Protein AF-A0A367EUU0-F1 (afdb_monomer_lite)

Structure (mmCIF, N/CA/C/O backbone):
data_AF-A0A367EUU0-F1
#
_entry.id   AF-A0A367EUU0-F1
#
loop_
_atom_site.group_PDB
_atom_site.id
_atom_site.type_symbol
_atom_site.label_atom_id
_atom_site.label_alt_id
_atom_site.label_comp_id
_atom_site.label_asym_id
_atom_site.label_entity_id
_atom_site.label_seq_id
_atom_site.pdbx_PDB_ins_code
_atom_site.Cartn_x
_atom_site.Cartn_y
_atom_site.Cartn_z
_atom_site.occupancy
_atom_site.B_iso_or_equiv
_atom_site.auth_seq_id
_atom_site.auth_comp_id
_atom_site.auth_asym_id
_atom_site.auth_atom_id
_atom_site.pdbx_PDB_model_num
ATOM 1 N N . MET A 1 1 ? 1.387 22.431 42.163 1.00 45.84 1 MET A N 1
ATOM 2 C CA . MET A 1 1 ? 2.270 21.375 41.613 1.00 45.84 1 MET A CA 1
ATOM 3 C C . MET A 1 1 ? 2.956 21.985 40.394 1.00 45.84 1 MET A C 1
ATOM 5 O O . MET A 1 1 ? 2.270 22.716 39.694 1.00 45.84 1 MET A O 1
ATOM 9 N N . LYS A 1 2 ? 4.272 21.821 40.184 1.00 36.78 2 LYS A N 1
ATOM 10 C CA . LYS A 1 2 ? 4.920 22.344 38.960 1.00 36.78 2 LYS A CA 1
ATOM 11 C C . LYS A 1 2 ? 4.372 21.587 37.745 1.00 36.78 2 LYS A C 1
ATOM 13 O O . LYS A 1 2 ? 4.166 20.381 37.861 1.00 36.78 2 LYS A O 1
ATOM 18 N N . ALA A 1 3 ? 4.139 22.294 36.639 1.00 45.06 3 ALA A N 1
ATOM 19 C CA . ALA A 1 3 ? 3.760 21.680 35.371 1.00 45.06 3 ALA A CA 1
ATOM 20 C C . ALA A 1 3 ? 4.789 20.601 34.998 1.00 45.06 3 ALA A C 1
ATOM 22 O O . ALA A 1 3 ? 5.998 20.818 35.130 1.00 45.06 3 ALA A O 1
ATOM 23 N N . LEU A 1 4 ? 4.300 19.425 34.613 1.00 43.62 4 LEU A N 1
ATOM 24 C CA . LEU A 1 4 ? 5.129 18.331 34.126 1.00 43.62 4 LEU A CA 1
ATOM 25 C C . LEU A 1 4 ? 5.130 18.412 32.605 1.00 43.62 4 LEU A C 1
ATOM 27 O O . LEU A 1 4 ? 4.084 18.300 31.974 1.00 43.62 4 LEU A O 1
ATOM 31 N N . GLU A 1 5 ? 6.311 18.567 32.033 1.00 49.53 5 GLU A N 1
ATOM 32 C CA . GLU A 1 5 ? 6.536 18.493 30.598 1.00 49.53 5 GLU A CA 1
ATOM 33 C C . GLU A 1 5 ? 7.550 17.383 30.360 1.00 49.53 5 GLU A C 1
ATOM 35 O O . GLU A 1 5 ? 8.664 17.416 30.890 1.00 49.53 5 GLU A O 1
ATOM 40 N N . ALA A 1 6 ? 7.136 16.353 29.630 1.00 43.94 6 ALA A N 1
ATOM 41 C CA . ALA A 1 6 ? 7.990 15.216 29.357 1.00 43.94 6 ALA A CA 1
ATOM 42 C C . ALA A 1 6 ? 7.790 14.723 27.927 1.00 43.94 6 ALA A C 1
ATOM 44 O O . ALA A 1 6 ? 6.677 14.550 27.431 1.00 43.94 6 ALA A O 1
ATOM 45 N N . THR A 1 7 ? 8.906 14.451 27.268 1.00 46.38 7 THR A N 1
ATOM 46 C CA . THR A 1 7 ? 8.928 13.827 25.950 1.00 46.38 7 THR A CA 1
ATOM 47 C C . THR A 1 7 ? 9.570 12.464 26.111 1.00 46.38 7 THR A C 1
ATOM 49 O O . THR A 1 7 ? 10.625 12.337 26.737 1.00 46.38 7 THR A O 1
ATOM 52 N N . GLY A 1 8 ? 8.925 11.423 25.602 1.00 44.88 8 GLY A N 1
ATOM 53 C CA . GLY A 1 8 ? 9.361 10.068 25.898 1.00 44.88 8 GLY A CA 1
ATOM 54 C C . GLY A 1 8 ? 8.544 9.013 25.189 1.00 44.88 8 GLY A C 1
ATOM 55 O O . GLY A 1 8 ? 7.658 9.318 24.396 1.00 44.88 8 GLY A O 1
ATOM 56 N N . LYS A 1 9 ? 8.879 7.754 25.463 1.00 45.44 9 LYS A N 1
ATOM 57 C CA . LYS A 1 9 ? 8.104 6.620 24.978 1.00 45.44 9 LYS A CA 1
ATOM 58 C C . LYS A 1 9 ? 7.028 6.260 26.004 1.00 45.44 9 LYS A C 1
ATOM 60 O O . LYS A 1 9 ? 7.323 6.206 27.193 1.00 45.44 9 LYS A O 1
ATOM 65 N N . PHE A 1 10 ? 5.814 5.998 25.544 1.00 51.97 10 PHE A N 1
ATOM 66 C CA . PHE A 1 10 ? 4.637 5.677 26.344 1.00 51.97 10 PHE A CA 1
ATOM 67 C C . PHE A 1 10 ? 4.113 4.307 25.930 1.00 51.97 10 PHE A C 1
ATOM 69 O O . PHE A 1 10 ? 4.000 4.020 24.743 1.00 51.97 10 PHE A O 1
ATOM 76 N N . TRP A 1 11 ? 3.799 3.451 26.893 1.00 45.31 11 TRP A N 1
ATOM 77 C CA . TRP A 1 11 ? 3.306 2.097 26.650 1.00 45.31 11 TRP A CA 1
ATOM 78 C C . TRP A 1 11 ? 2.143 1.780 27.581 1.00 45.31 11 TRP A C 1
ATOM 80 O O . TRP A 1 11 ? 1.960 2.413 28.623 1.00 45.31 11 TRP A O 1
ATOM 90 N N . VAL A 1 12 ? 1.364 0.773 27.203 1.00 43.47 12 VAL A N 1
ATOM 91 C CA . VAL A 1 12 ? 0.364 0.170 28.084 1.00 43.47 12 VAL A CA 1
ATOM 92 C C . VAL A 1 12 ? 1.075 -0.835 29.002 1.00 43.47 12 VAL A C 1
ATOM 94 O O . VAL A 1 12 ? 1.953 -1.555 28.516 1.00 43.47 12 VAL A O 1
ATOM 97 N N . PRO A 1 13 ? 0.737 -0.913 30.304 1.00 38.88 13 PRO A N 1
ATOM 98 C CA . PRO A 1 13 ? 1.284 -1.939 31.193 1.00 38.88 13 PRO A CA 1
ATOM 99 C C . PRO A 1 13 ? 1.093 -3.354 30.624 1.00 38.88 13 PRO A C 1
ATOM 101 O O . PRO A 1 13 ? -0.009 -3.703 30.204 1.00 38.88 13 PRO A O 1
ATOM 104 N N . GLY A 1 14 ? 2.163 -4.154 30.595 1.00 38.06 14 GLY A N 1
ATOM 105 C CA . GLY A 1 14 ? 2.194 -5.476 29.952 1.00 38.06 14 GLY A CA 1
ATOM 106 C C . GLY A 1 14 ? 2.542 -5.454 28.457 1.00 38.06 14 GLY A C 1
ATOM 107 O O . GLY A 1 14 ? 2.490 -6.484 27.789 1.00 38.06 14 GLY A O 1
ATOM 108 N N . SER A 1 15 ? 2.868 -4.287 27.898 1.00 39.09 15 SER A N 1
ATOM 109 C CA . SER A 1 15 ? 3.346 -4.104 26.521 1.00 39.09 15 SER A CA 1
ATOM 110 C C . SER A 1 15 ? 4.512 -3.113 26.469 1.00 39.09 15 SER A C 1
ATOM 112 O O . SER A 1 15 ? 4.610 -2.286 25.566 1.00 39.09 15 SER A O 1
ATOM 114 N N . GLU A 1 16 ? 5.420 -3.203 27.441 1.00 55.00 16 GLU A N 1
ATOM 115 C CA . GLU A 1 16 ? 6.586 -2.326 27.631 1.00 55.00 16 GLU A CA 1
ATOM 116 C C . GLU A 1 16 ? 7.474 -2.237 26.377 1.00 55.00 16 GLU A C 1
ATOM 118 O O . GLU A 1 16 ? 8.063 -1.198 26.085 1.00 55.00 16 GLU A O 1
ATOM 123 N N . ASN A 1 17 ? 7.521 -3.314 25.591 1.00 43.12 17 ASN A N 1
ATOM 124 C CA . ASN A 1 17 ? 8.288 -3.387 24.347 1.00 43.12 17 ASN A CA 1
ATOM 125 C C . ASN A 1 17 ? 7.638 -2.626 23.174 1.00 43.12 17 ASN A C 1
ATOM 127 O O . ASN A 1 17 ? 8.273 -2.455 22.137 1.00 43.12 17 ASN A O 1
ATOM 131 N N . ALA A 1 18 ? 6.395 -2.160 23.327 1.00 40.84 18 ALA A N 1
ATOM 132 C CA . ALA A 1 18 ? 5.614 -1.451 22.313 1.00 40.84 18 ALA A CA 1
ATOM 133 C C . ALA A 1 18 ? 5.481 0.054 22.624 1.00 40.84 18 ALA A C 1
ATOM 135 O O . ALA A 1 18 ? 4.459 0.681 22.363 1.00 40.84 18 ALA A O 1
ATOM 136 N N . ALA A 1 19 ? 6.509 0.641 23.234 1.00 41.91 19 ALA A N 1
ATOM 137 C CA . ALA A 1 19 ? 6.478 2.022 23.686 1.00 41.91 19 ALA A CA 1
ATOM 138 C C . ALA A 1 19 ? 6.531 3.038 22.524 1.00 41.91 19 ALA A C 1
ATOM 140 O O . ALA A 1 19 ? 7.482 3.047 21.741 1.00 41.91 19 ALA A O 1
ATOM 141 N N . GLN A 1 20 ? 5.546 3.938 22.461 1.00 46.41 20 GLN A N 1
ATOM 142 C CA . GLN A 1 20 ? 5.380 4.957 21.422 1.00 46.41 20 GLN A CA 1
ATOM 143 C C . GLN A 1 20 ? 5.892 6.320 21.842 1.00 46.41 20 GLN A C 1
ATOM 145 O O . GLN A 1 20 ? 5.598 6.791 22.937 1.00 46.41 20 GLN A O 1
ATOM 150 N N . TYR A 1 21 ? 6.642 6.976 20.961 1.00 45.66 21 TYR A N 1
ATOM 151 C CA . TYR A 1 21 ? 7.151 8.307 21.253 1.00 45.66 21 TYR A CA 1
ATOM 152 C C . TYR A 1 21 ? 6.019 9.333 21.210 1.00 45.66 21 TYR A C 1
ATOM 154 O O . TYR A 1 21 ? 5.241 9.384 20.260 1.00 45.66 21 TYR A O 1
ATOM 162 N N . GLY A 1 22 ? 5.939 10.160 22.239 1.00 53.31 22 GLY A N 1
ATOM 163 C CA . GLY A 1 22 ? 4.943 11.209 22.342 1.00 53.31 22 GLY A CA 1
ATOM 164 C C . GLY A 1 22 ? 5.449 12.362 23.185 1.00 53.31 22 GLY A C 1
ATOM 165 O O . GLY A 1 22 ? 6.575 12.362 23.696 1.00 53.31 22 GLY A O 1
ATOM 166 N N . HIS A 1 23 ? 4.581 13.342 23.355 1.00 48.88 23 HIS A N 1
ATOM 167 C CA . HIS A 1 23 ? 4.812 14.459 24.251 1.00 48.88 23 HIS A CA 1
ATOM 168 C C . HIS A 1 23 ? 3.646 14.532 25.230 1.00 48.88 23 HIS A C 1
ATOM 170 O O . HIS A 1 23 ? 2.488 14.590 24.804 1.00 48.88 23 HIS A O 1
ATOM 176 N N . ILE A 1 24 ? 3.960 14.471 26.526 1.00 51.53 24 ILE A N 1
ATOM 177 C CA . ILE A 1 24 ? 2.991 14.618 27.605 1.00 51.53 24 ILE A CA 1
ATOM 178 C C . ILE A 1 24 ? 3.219 15.953 28.299 1.00 51.53 24 ILE A C 1
ATOM 180 O O . ILE A 1 24 ? 4.320 16.262 28.762 1.00 51.53 24 ILE A O 1
ATOM 184 N N . THR A 1 25 ? 2.149 16.727 28.397 1.00 43.88 25 THR A N 1
ATOM 185 C CA . THR A 1 25 ? 2.092 17.894 29.264 1.00 43.88 25 THR A CA 1
ATOM 186 C C . THR A 1 25 ? 1.018 17.661 30.309 1.00 43.88 25 THR A C 1
ATOM 188 O O . THR A 1 25 ? -0.068 17.160 30.019 1.00 43.88 25 THR A O 1
ATOM 191 N N . PHE A 1 26 ? 1.335 17.970 31.557 1.00 42.03 26 PHE A N 1
ATOM 192 C CA . PHE A 1 26 ? 0.371 17.987 32.640 1.00 42.03 26 PHE A CA 1
ATOM 193 C C . PHE A 1 26 ? 0.441 19.328 33.347 1.00 42.03 26 PHE A C 1
ATOM 195 O O . PHE A 1 26 ? 1.473 19.705 33.910 1.00 42.03 26 PHE A O 1
ATOM 202 N N . ASP A 1 27 ? -0.694 20.008 33.326 1.00 50.25 27 ASP A N 1
ATOM 203 C CA . ASP A 1 27 ? -0.934 21.245 34.038 1.00 50.25 27 ASP A CA 1
ATOM 204 C C . ASP A 1 27 ? -2.119 21.066 34.999 1.00 50.25 27 ASP A C 1
ATOM 206 O O . ASP A 1 27 ? -3.040 20.283 34.761 1.00 50.25 27 ASP A O 1
ATOM 210 N N . VAL A 1 28 ? -2.071 21.757 36.139 1.00 39.66 28 VAL A N 1
ATOM 211 C CA . VAL A 1 28 ? -3.078 21.603 37.201 1.00 39.66 28 VAL A CA 1
ATOM 212 C C . VAL A 1 28 ? -4.417 22.239 36.809 1.00 39.66 28 VAL A C 1
ATOM 214 O O . VAL A 1 28 ? -5.452 21.784 37.294 1.00 39.66 28 VAL A O 1
ATOM 217 N N . ALA A 1 29 ? -4.408 23.257 35.948 1.00 38.91 29 ALA A N 1
ATOM 218 C CA . ALA A 1 29 ? -5.603 23.895 35.410 1.00 38.91 29 ALA A CA 1
ATOM 219 C C . ALA A 1 29 ? -6.114 23.184 34.145 1.00 38.91 29 ALA A C 1
ATOM 221 O O . ALA A 1 29 ? -7.320 22.977 34.026 1.00 38.91 29 ALA A O 1
ATOM 222 N N . ASP A 1 30 ? -5.216 22.753 33.251 1.00 40.56 30 ASP A N 1
ATOM 223 C CA . ASP A 1 30 ? -5.591 22.212 31.930 1.00 40.56 30 ASP A CA 1
ATOM 224 C C . ASP A 1 30 ? -5.655 20.672 31.847 1.00 40.56 30 ASP A C 1
ATOM 226 O O . ASP A 1 30 ? -6.098 20.116 30.838 1.00 40.56 30 ASP A O 1
ATOM 230 N N . GLY A 1 31 ? -5.231 19.954 32.892 1.00 43.03 31 GLY A N 1
ATOM 231 C CA . GLY A 1 31 ? -5.226 18.490 32.926 1.00 43.03 31 GLY A CA 1
ATOM 232 C C . GLY A 1 31 ? -4.035 17.854 32.198 1.00 43.03 31 GLY A C 1
ATOM 233 O O . GLY A 1 31 ? -2.979 18.463 32.033 1.00 43.03 31 GLY A O 1
ATOM 234 N N . VAL A 1 32 ? -4.168 16.575 31.821 1.00 40.72 32 VAL A N 1
ATOM 235 C CA . VAL A 1 32 ? -3.126 15.819 31.098 1.00 40.72 32 VAL A CA 1
ATOM 236 C C . VAL A 1 32 ? -3.422 15.871 29.602 1.00 40.72 32 VAL A C 1
ATOM 238 O O . VAL A 1 32 ? -4.496 15.456 29.180 1.00 40.72 32 VAL A O 1
ATOM 241 N N . ARG A 1 33 ? -2.455 16.297 28.789 1.00 41.62 33 ARG A N 1
ATOM 242 C CA . ARG A 1 33 ? -2.509 16.225 27.326 1.00 41.62 33 ARG A CA 1
ATOM 243 C C . ARG A 1 33 ? -1.398 15.304 26.832 1.00 41.62 33 ARG A C 1
ATOM 245 O O . ARG A 1 33 ? -0.230 15.526 27.136 1.00 41.62 33 ARG A O 1
ATOM 252 N N . LEU A 1 34 ? -1.764 14.278 26.065 1.00 45.91 34 LEU A N 1
ATOM 253 C CA . LEU A 1 34 ? -0.826 13.388 25.381 1.00 45.91 34 LEU A CA 1
ATOM 254 C C . LEU A 1 34 ? -1.033 13.520 23.876 1.00 45.91 34 LEU A C 1
ATOM 256 O O . LEU A 1 34 ? -2.068 13.115 23.348 1.00 45.91 34 LEU A O 1
ATOM 260 N N . THR A 1 35 ? -0.037 14.066 23.188 1.00 46.72 35 THR A N 1
ATOM 261 C CA . THR A 1 35 ? -0.050 14.131 21.728 1.00 46.72 35 THR A CA 1
ATOM 262 C C . THR A 1 35 ? 0.573 12.855 21.181 1.00 46.72 35 THR A C 1
ATOM 264 O O . THR A 1 35 ? 1.787 12.656 21.281 1.00 46.72 35 THR A O 1
ATOM 267 N N . LEU A 1 36 ? -0.274 11.994 20.614 1.00 46.28 36 LEU A N 1
ATOM 268 C CA . LEU A 1 36 ? 0.134 10.821 19.846 1.00 46.28 36 LEU A CA 1
ATOM 269 C C . LEU A 1 36 ? 0.129 11.169 18.357 1.00 46.28 36 LEU A C 1
ATOM 271 O O . LEU A 1 36 ? -0.751 11.886 17.882 1.00 46.28 36 LEU A O 1
ATOM 275 N N . ALA A 1 37 ? 1.093 10.656 17.603 1.00 41.69 37 ALA A N 1
ATOM 276 C CA . ALA A 1 37 ? 1.078 10.798 16.156 1.00 41.69 37 ALA A CA 1
ATOM 277 C C . ALA A 1 37 ? 0.007 9.864 15.540 1.00 41.69 37 ALA A C 1
ATOM 279 O O . ALA A 1 37 ? 0.075 8.656 15.748 1.00 41.69 37 ALA A O 1
ATOM 280 N N . ASN A 1 38 ? -0.904 10.423 14.722 1.00 48.81 38 ASN A N 1
ATOM 281 C CA . ASN A 1 38 ? -1.671 9.777 13.625 1.00 48.81 38 ASN A CA 1
ATOM 282 C C . ASN A 1 38 ? -3.141 9.333 13.862 1.00 48.81 38 ASN A C 1
ATOM 284 O O . ASN A 1 38 ? -3.402 8.228 14.333 1.00 48.81 38 ASN A O 1
ATOM 288 N N . GLY A 1 39 ? -4.103 10.100 13.318 1.00 49.06 39 GLY A N 1
ATOM 289 C CA . GLY A 1 39 ? -5.519 9.715 13.113 1.00 49.06 39 GLY A CA 1
ATOM 290 C C . GLY A 1 39 ? -5.867 9.223 11.694 1.00 49.06 39 GLY A C 1
ATOM 291 O O . GLY A 1 39 ? -7.021 9.254 11.287 1.00 49.06 39 GLY A O 1
ATOM 292 N N . LEU A 1 40 ? -4.882 8.775 10.910 1.00 55.06 40 LEU A N 1
ATOM 293 C CA . LEU A 1 40 ? -5.069 8.451 9.484 1.00 55.06 40 LEU A CA 1
ATOM 294 C C . LEU A 1 40 ? -5.831 7.133 9.210 1.00 55.06 40 LEU A C 1
ATOM 296 O O . LEU A 1 40 ? -6.214 6.887 8.069 1.00 55.06 40 LEU A O 1
ATOM 300 N N . ILE A 1 41 ? -6.063 6.284 10.220 1.00 58.44 41 ILE A N 1
ATOM 301 C CA . ILE A 1 41 ? -6.798 5.016 10.049 1.00 58.44 41 ILE A CA 1
ATOM 302 C C . ILE A 1 41 ? -8.288 5.232 9.766 1.00 58.44 41 ILE A C 1
ATOM 304 O O . ILE A 1 41 ? -8.869 4.488 8.980 1.00 58.44 41 ILE A O 1
ATOM 308 N N . GLU A 1 42 ? -8.886 6.275 10.348 1.00 58.03 42 GLU A N 1
ATOM 309 C CA . GLU A 1 42 ? -10.293 6.629 10.137 1.00 58.03 42 GLU A CA 1
ATOM 310 C C . GLU A 1 42 ? -10.550 6.924 8.657 1.00 58.03 42 GLU A C 1
ATOM 312 O O . GLU A 1 42 ? -11.442 6.337 8.049 1.00 58.03 42 GLU A O 1
ATOM 317 N N . MET A 1 43 ? -9.670 7.717 8.041 1.00 63.91 43 MET A N 1
ATOM 318 C CA . MET A 1 43 ? -9.768 8.070 6.628 1.00 63.91 43 MET A CA 1
ATOM 319 C C . MET A 1 43 ? -9.730 6.859 5.695 1.00 63.91 43 MET A C 1
ATOM 321 O O . MET A 1 43 ? -10.432 6.833 4.683 1.00 63.91 43 MET A O 1
ATOM 325 N N . LEU A 1 44 ? -8.922 5.847 6.020 1.00 65.62 44 LEU A N 1
ATOM 326 C CA . LEU A 1 44 ? -8.870 4.623 5.223 1.00 65.62 44 LEU A CA 1
ATOM 327 C C . LEU A 1 44 ? -10.179 3.822 5.319 1.00 65.62 44 LEU A C 1
ATOM 329 O O . LEU A 1 44 ? -10.499 3.083 4.388 1.00 65.62 44 LEU A O 1
ATOM 333 N N . ALA A 1 45 ? -10.907 3.930 6.436 1.00 59.78 45 ALA A N 1
ATOM 334 C CA . ALA A 1 45 ? -12.117 3.152 6.706 1.00 59.78 45 ALA A CA 1
ATOM 335 C C . ALA A 1 45 ? -13.393 3.829 6.182 1.00 59.78 45 ALA A C 1
ATOM 337 O O . ALA A 1 45 ? -14.332 3.135 5.782 1.00 59.78 45 ALA A O 1
ATOM 338 N N . THR A 1 46 ? -13.425 5.164 6.174 1.00 59.38 46 THR A N 1
ATOM 339 C CA . THR A 1 46 ? -14.613 5.964 5.835 1.00 59.38 46 THR A CA 1
ATOM 340 C C . THR A 1 46 ? -14.537 6.646 4.470 1.00 59.38 46 THR A C 1
ATOM 342 O O . THR A 1 46 ? -15.521 7.250 4.042 1.00 59.38 46 THR A O 1
ATOM 345 N N . ASP A 1 47 ? -13.381 6.593 3.796 1.00 60.38 47 ASP A N 1
ATOM 346 C CA . ASP A 1 47 ? -13.095 7.351 2.569 1.00 60.38 47 ASP A CA 1
ATOM 347 C C . ASP A 1 47 ? -13.313 8.880 2.729 1.00 60.38 47 ASP A C 1
ATOM 349 O O . ASP A 1 47 ? -13.426 9.613 1.743 1.00 60.38 47 ASP A O 1
ATOM 353 N N . SER A 1 48 ? -13.335 9.382 3.971 1.00 58.53 48 SER A N 1
ATOM 354 C CA . SER A 1 48 ? -13.511 10.793 4.323 1.00 58.53 48 SER A CA 1
ATOM 355 C C . SER A 1 48 ? -12.343 11.304 5.166 1.00 58.53 48 SER A C 1
ATOM 357 O O . SER A 1 48 ? -11.723 10.557 5.916 1.00 58.53 48 SER A O 1
ATOM 359 N N . LEU A 1 49 ? -12.033 12.600 5.061 1.00 51.34 49 LEU A N 1
ATOM 360 C CA . LEU A 1 49 ? -11.134 13.257 6.013 1.00 51.34 49 LEU A CA 1
ATOM 361 C C . LEU A 1 49 ? -11.874 13.392 7.350 1.00 51.34 49 LEU A C 1
ATOM 363 O O . LEU A 1 49 ? -12.549 14.387 7.596 1.00 51.34 49 LEU A O 1
ATOM 367 N N . GLY A 1 50 ? -11.807 12.339 8.160 1.00 44.97 50 GLY A N 1
ATOM 368 C CA . GLY A 1 50 ? -12.242 12.337 9.549 1.00 44.97 50 GLY A CA 1
ATOM 369 C C . GLY A 1 50 ? -11.136 12.846 10.468 1.00 44.97 50 GLY A C 1
ATOM 370 O O . GLY A 1 50 ? -9.945 12.743 10.155 1.00 44.97 50 GLY A O 1
ATOM 371 N N . ALA A 1 51 ? -11.535 13.428 11.592 1.00 42.94 51 ALA A N 1
ATOM 372 C CA . ALA A 1 51 ? -10.628 13.774 12.668 1.00 42.94 51 ALA A CA 1
ATOM 373 C C . ALA A 1 51 ? -11.133 13.108 13.945 1.00 42.94 51 ALA A C 1
ATOM 375 O O . ALA A 1 51 ? -12.271 13.333 14.353 1.00 42.94 51 ALA A O 1
ATOM 376 N N . ILE A 1 52 ? -10.257 12.355 14.611 1.00 44.88 52 ILE A N 1
ATOM 377 C CA . ILE A 1 52 ? -10.484 11.939 15.993 1.00 44.88 52 ILE A CA 1
ATOM 378 C C . ILE A 1 52 ? -10.448 13.210 16.848 1.00 44.88 52 ILE A C 1
ATOM 380 O O . ILE A 1 52 ? -9.371 13.725 17.153 1.00 44.88 52 ILE A O 1
ATOM 384 N N . GLU A 1 53 ? -11.621 13.739 17.199 1.00 37.00 53 GLU A N 1
ATOM 385 C CA . GLU A 1 53 ? -11.744 14.959 18.009 1.00 37.00 53 GLU A CA 1
ATOM 386 C C . GLU A 1 53 ? -11.227 14.750 19.439 1.00 37.00 53 GLU A C 1
ATOM 388 O O . GLU A 1 53 ? -10.582 15.630 20.013 1.00 37.00 53 GLU A O 1
ATOM 393 N N . ALA A 1 54 ? -11.473 13.564 20.000 1.00 40.09 54 ALA A N 1
ATOM 394 C CA . ALA A 1 54 ? -10.981 13.147 21.305 1.00 40.09 54 ALA A CA 1
ATOM 395 C C . ALA A 1 54 ? -10.923 11.615 21.405 1.00 40.09 54 ALA A C 1
ATOM 397 O O . ALA A 1 54 ? -11.750 10.908 20.830 1.00 40.09 54 ALA A O 1
ATOM 398 N N . LEU A 1 55 ? -9.963 11.106 22.177 1.00 46.16 55 LEU A N 1
ATOM 399 C CA . LEU A 1 55 ? -9.962 9.735 22.681 1.00 46.16 55 LEU A CA 1
ATOM 400 C C . LEU A 1 55 ? -10.161 9.802 24.198 1.00 46.16 55 LEU A C 1
ATOM 402 O O . LEU A 1 55 ? -9.361 10.391 24.919 1.00 46.16 55 LEU A O 1
ATOM 406 N N . GLU A 1 56 ? -11.233 9.213 24.706 1.00 44.25 56 GLU A N 1
ATOM 407 C CA . GLU A 1 56 ? -11.497 9.191 26.145 1.00 44.25 56 GLU A CA 1
ATOM 408 C C . GLU A 1 56 ? -11.009 7.861 26.720 1.00 44.25 56 GLU A C 1
ATOM 410 O O . GLU A 1 56 ? -11.558 6.805 26.412 1.00 44.25 56 GLU A O 1
ATOM 415 N N . LEU A 1 57 ? -9.952 7.896 27.536 1.00 48.62 57 LEU A N 1
ATOM 416 C CA . LEU A 1 57 ? -9.503 6.732 28.300 1.00 48.62 57 LEU A CA 1
ATOM 417 C C . LEU A 1 57 ? -9.950 6.866 29.750 1.00 48.62 57 LEU A C 1
ATOM 419 O O . LEU A 1 57 ? -10.053 7.960 30.292 1.00 48.62 57 LEU A O 1
ATOM 423 N N . TYR A 1 58 ? -10.180 5.740 30.411 1.00 50.81 58 TYR A N 1
ATOM 424 C CA . TYR A 1 58 ? -10.610 5.708 31.804 1.00 50.81 58 TYR A CA 1
ATOM 425 C C . TYR A 1 58 ? -9.635 4.859 32.609 1.00 50.81 58 TYR A C 1
ATOM 427 O O . TYR A 1 58 ? -9.222 3.791 32.159 1.00 50.81 58 TYR A O 1
ATOM 435 N N . ARG A 1 59 ? -9.245 5.336 33.796 1.00 52.31 59 ARG A N 1
ATOM 436 C CA . ARG A 1 59 ? -8.442 4.548 34.742 1.00 52.31 59 ARG A CA 1
ATOM 437 C C . ARG A 1 59 ? -9.368 3.809 35.707 1.00 52.31 59 ARG A C 1
ATOM 439 O O . ARG A 1 59 ? -9.950 4.470 36.568 1.00 52.31 59 ARG A O 1
ATOM 446 N N . PRO A 1 60 ? -9.495 2.474 35.601 1.00 50.81 60 PRO A N 1
ATOM 447 C CA . PRO A 1 60 ? -10.354 1.698 36.495 1.00 50.81 60 PRO A CA 1
ATOM 448 C C . PRO A 1 60 ? -9.816 1.631 37.931 1.00 50.81 60 PRO A C 1
ATOM 450 O O . PRO A 1 60 ? -10.567 1.406 38.869 1.00 50.81 60 PRO A O 1
ATOM 453 N N . ASP A 1 61 ? -8.520 1.864 38.120 1.00 58.75 61 ASP A N 1
ATOM 454 C CA . ASP A 1 61 ? -7.835 1.871 39.413 1.00 58.75 61 ASP A CA 1
ATOM 455 C C . ASP A 1 61 ? -7.855 3.243 40.114 1.00 58.75 61 ASP A C 1
ATOM 457 O O . ASP A 1 61 ? -7.413 3.358 41.257 1.00 58.75 61 ASP A O 1
ATOM 461 N N . ILE A 1 62 ? -8.362 4.293 39.451 1.00 66.25 62 ILE A N 1
ATOM 462 C CA . ILE A 1 62 ? -8.450 5.644 40.015 1.00 66.25 62 ILE A CA 1
ATOM 463 C C . ILE A 1 62 ? -9.913 6.095 40.007 1.00 66.25 62 ILE A C 1
ATOM 465 O O . ILE A 1 62 ? -10.393 6.572 38.976 1.00 66.25 62 ILE A O 1
ATOM 469 N N . PRO A 1 63 ? -10.621 6.017 41.144 1.00 69.50 63 PRO A N 1
ATOM 470 C CA . PRO A 1 63 ? -11.976 6.535 41.237 1.00 69.50 63 PRO A CA 1
ATOM 471 C C . PRO A 1 63 ? -12.005 8.063 41.179 1.00 69.50 63 PRO A C 1
ATOM 473 O O . PRO A 1 63 ? -11.060 8.745 41.601 1.00 69.50 63 PRO A O 1
ATOM 476 N N . LEU A 1 64 ? -13.110 8.617 40.674 1.00 69.62 64 LEU A N 1
ATOM 477 C CA . LEU A 1 64 ? -13.387 10.045 40.809 1.00 69.62 64 LEU A CA 1
ATOM 478 C C . LEU A 1 64 ? -13.471 10.396 42.294 1.00 69.62 64 LEU A C 1
ATOM 480 O O . LEU A 1 64 ? -13.839 9.571 43.130 1.00 69.62 64 LEU A O 1
ATOM 484 N N . ARG A 1 65 ? -13.103 11.629 42.636 1.00 77.31 65 ARG A N 1
ATOM 485 C CA . ARG A 1 65 ? -13.171 12.111 44.015 1.00 77.31 65 ARG A CA 1
ATOM 486 C C . ARG A 1 65 ? -14.209 13.211 44.142 1.00 77.31 65 ARG A C 1
ATOM 488 O O . ARG A 1 65 ? -14.323 14.056 43.258 1.00 77.31 65 ARG A O 1
ATOM 495 N N . SER A 1 66 ? -14.955 13.191 45.241 1.00 79.25 66 SER A N 1
ATOM 496 C CA . SER A 1 66 ? -15.861 14.271 45.624 1.00 79.25 66 SER A CA 1
ATOM 497 C C . SER A 1 66 ? -15.084 15.557 45.940 1.00 79.25 66 SER A C 1
ATOM 499 O O . SER A 1 66 ? -13.866 15.541 46.131 1.00 79.25 66 SER A O 1
ATOM 501 N N . LEU A 1 67 ? -15.798 16.675 46.096 1.00 77.50 67 LEU A N 1
ATOM 502 C CA . LEU A 1 67 ? -15.220 17.940 46.575 1.00 77.50 67 LEU A CA 1
ATOM 503 C C . LEU A 1 67 ? -14.580 17.814 47.971 1.00 77.50 67 LEU A C 1
ATOM 505 O O . LEU A 1 67 ? -13.644 18.539 48.290 1.00 77.50 67 LEU A O 1
ATOM 509 N N . SER A 1 68 ? -15.041 16.858 48.782 1.00 83.06 68 SER A N 1
ATOM 510 C CA . SER A 1 68 ? -14.452 16.495 50.077 1.00 83.06 68 SER A CA 1
ATOM 511 C C . SER A 1 68 ? -13.275 15.513 49.965 1.00 83.06 68 SER A C 1
ATOM 513 O O . SER A 1 68 ? -12.819 14.977 50.972 1.00 83.06 68 SER A O 1
ATOM 515 N N . ASN A 1 69 ? -12.768 15.274 48.750 1.00 75.25 69 ASN A N 1
ATOM 516 C CA . ASN A 1 69 ? -11.653 14.380 48.436 1.00 75.25 69 ASN A CA 1
ATOM 517 C C . ASN A 1 69 ? -11.904 12.890 48.761 1.00 75.25 69 ASN A C 1
ATOM 519 O O . ASN A 1 69 ? -10.959 12.097 48.834 1.00 75.25 69 ASN A O 1
ATOM 523 N N . GLN A 1 70 ? -13.165 12.482 48.924 1.00 81.81 70 GLN A N 1
ATOM 524 C CA . GLN A 1 70 ? -13.542 11.080 49.115 1.00 81.81 70 GLN A CA 1
ATOM 525 C C . GLN A 1 70 ? -13.647 10.369 47.766 1.00 81.81 70 GLN A C 1
ATOM 527 O O . GLN A 1 70 ? -14.191 10.925 46.815 1.00 81.81 70 GLN A O 1
ATOM 532 N N . ALA A 1 71 ? -13.122 9.146 47.680 1.00 78.62 71 ALA A N 1
ATOM 533 C CA . ALA A 1 71 ? -13.262 8.310 46.492 1.00 78.62 71 ALA A CA 1
ATOM 534 C C . ALA A 1 71 ? -14.733 7.921 46.287 1.00 78.62 71 ALA A C 1
ATOM 536 O O . ALA A 1 71 ? -15.381 7.442 47.216 1.00 78.62 71 ALA A O 1
ATOM 537 N N . LEU A 1 72 ? -15.240 8.127 45.076 1.00 80.31 72 LEU A N 1
ATOM 538 C CA . LEU A 1 72 ? -16.577 7.725 44.665 1.00 80.31 72 LEU A CA 1
ATOM 539 C C . LEU A 1 72 ? -16.520 6.272 44.156 1.00 80.31 72 LEU A C 1
ATOM 541 O O . LEU A 1 72 ? -15.803 6.012 43.184 1.00 80.31 72 LEU A O 1
ATOM 545 N N . PRO A 1 73 ? -17.233 5.323 44.792 1.00 74.31 73 PRO A N 1
ATOM 546 C CA . PRO A 1 73 ? -17.283 3.930 44.344 1.00 74.31 73 PRO A CA 1
ATOM 547 C C . PRO A 1 73 ? -17.788 3.816 42.901 1.00 74.31 73 PRO A C 1
ATOM 549 O O . PRO A 1 73 ? -18.581 4.649 42.467 1.00 74.31 73 PRO A O 1
ATOM 552 N N . ASP A 1 74 ? -17.318 2.803 42.168 1.00 71.06 74 ASP A N 1
ATOM 553 C CA . ASP A 1 74 ? -17.744 2.468 40.795 1.00 71.06 74 ASP A CA 1
ATOM 554 C C . ASP A 1 74 ? -17.606 3.595 39.759 1.00 71.06 74 ASP A C 1
ATOM 556 O O . ASP A 1 74 ? -18.183 3.553 38.672 1.00 71.06 74 ASP A O 1
ATOM 560 N N . THR A 1 75 ? -16.796 4.606 40.070 1.00 65.56 75 THR A N 1
ATOM 561 C CA . THR A 1 75 ? -16.434 5.656 39.123 1.00 65.56 75 THR A CA 1
ATOM 562 C C . THR A 1 75 ? -15.028 5.427 38.601 1.00 65.56 75 THR A C 1
ATOM 564 O O . THR A 1 75 ? -14.156 4.936 39.313 1.00 65.56 75 THR A O 1
ATOM 567 N N . MET A 1 76 ? -14.790 5.817 37.352 1.00 59.69 76 MET A N 1
ATOM 568 C CA . MET A 1 76 ? -13.462 5.795 36.754 1.00 59.69 76 MET A CA 1
ATOM 569 C C . MET A 1 76 ? -13.047 7.216 36.420 1.00 59.69 76 MET A C 1
ATOM 571 O O . MET A 1 76 ? -13.825 7.992 35.857 1.00 59.69 76 MET A O 1
ATOM 575 N N . LYS A 1 77 ? -11.808 7.572 36.750 1.00 59.69 77 LYS A N 1
ATOM 576 C CA . LYS A 1 77 ? -11.275 8.876 36.383 1.00 59.69 77 LYS A CA 1
ATOM 577 C C . LYS A 1 77 ? -11.107 8.932 34.870 1.00 59.69 77 LYS A C 1
ATOM 579 O O . LYS A 1 77 ? -10.286 8.206 34.304 1.00 59.69 77 LYS A O 1
ATOM 584 N N . LYS A 1 78 ? -11.881 9.820 34.242 1.00 49.75 78 LYS A N 1
ATOM 585 C CA . LYS A 1 78 ? -11.718 10.189 32.838 1.00 49.75 78 LYS A CA 1
ATOM 586 C C . LYS A 1 78 ? -10.331 10.799 32.642 1.00 49.75 78 LYS A C 1
ATOM 588 O O . LYS A 1 78 ? -9.947 11.746 33.328 1.00 49.75 78 LYS A O 1
ATOM 593 N N . ILE A 1 79 ? -9.594 10.229 31.706 1.00 56.94 79 ILE A N 1
ATOM 594 C CA . ILE A 1 79 ? -8.405 10.787 31.084 1.00 56.94 79 ILE A CA 1
ATOM 595 C C . ILE A 1 79 ? -8.854 11.213 29.694 1.00 56.94 79 ILE A C 1
ATOM 597 O O . ILE A 1 79 ? -9.024 10.398 28.789 1.00 56.94 79 ILE A O 1
ATOM 601 N N . GLU A 1 80 ? -9.108 12.503 29.543 1.00 40.75 80 GLU A N 1
ATOM 602 C CA . GLU A 1 80 ? -9.419 13.066 28.240 1.00 40.75 80 GLU A CA 1
ATOM 603 C C . GLU A 1 80 ? -8.121 13.197 27.440 1.00 40.75 80 GLU A C 1
ATOM 605 O O . GLU A 1 80 ? -7.191 13.880 27.867 1.00 40.75 80 GLU A O 1
ATOM 610 N N . LEU A 1 81 ? -8.039 12.526 26.293 1.00 44.84 81 LEU A N 1
ATOM 611 C CA . LEU A 1 81 ? -6.922 12.667 25.367 1.00 44.84 81 LEU A CA 1
ATOM 612 C C . LEU A 1 81 ? -7.392 13.496 24.185 1.00 44.84 81 LEU A C 1
ATOM 614 O O . LEU A 1 81 ? -8.282 13.102 23.432 1.00 44.84 81 LEU A O 1
ATOM 618 N N . ARG A 1 82 ? -6.756 14.646 24.004 1.00 35.94 82 ARG A N 1
ATOM 619 C CA . ARG A 1 82 ? -6.952 15.492 22.830 1.00 35.94 82 ARG A CA 1
ATOM 620 C C . ARG A 1 82 ? -5.778 15.276 21.888 1.00 35.94 82 ARG A C 1
ATOM 622 O O . ARG A 1 82 ? -4.652 15.639 22.226 1.00 35.94 82 ARG A O 1
ATOM 629 N N . ALA A 1 83 ? -6.032 14.671 20.732 1.00 40.22 83 ALA A N 1
ATOM 630 C CA . ALA A 1 83 ? -5.034 14.546 19.678 1.00 40.22 83 ALA A CA 1
ATOM 631 C C . ALA A 1 83 ? -4.966 15.862 18.885 1.00 40.22 83 ALA A C 1
ATOM 633 O O . ALA A 1 83 ? -5.988 16.387 18.453 1.00 40.22 83 ALA A O 1
ATOM 634 N N . ALA A 1 84 ? -3.767 16.407 18.676 1.00 34.66 84 ALA A N 1
ATOM 635 C CA . ALA A 1 84 ? -3.573 17.485 17.710 1.00 34.66 84 ALA A CA 1
ATOM 636 C C . ALA A 1 84 ? -3.410 16.867 16.311 1.00 34.66 84 ALA A C 1
ATOM 638 O O . ALA A 1 84 ? -2.533 16.027 16.112 1.00 34.66 84 ALA A O 1
ATOM 639 N N . MET A 1 85 ? -4.247 17.268 15.351 1.00 43.66 85 MET A N 1
ATOM 640 C CA . MET A 1 85 ? -4.252 16.718 13.990 1.00 43.66 85 MET A CA 1
ATOM 641 C C . MET A 1 85 ? -4.110 17.800 12.917 1.00 43.66 85 MET A C 1
ATOM 643 O O . MET A 1 85 ? -4.608 18.919 13.047 1.00 43.66 85 MET A O 1
ATOM 647 N N . TRP A 1 86 ? -3.440 17.419 11.826 1.00 35.16 86 TRP A N 1
ATOM 648 C CA . TRP A 1 86 ? -3.362 18.168 10.575 1.00 35.16 86 TRP A CA 1
ATOM 649 C C . TRP A 1 86 ? -4.722 18.136 9.869 1.00 35.16 86 TRP A C 1
ATOM 651 O O . TRP A 1 86 ? -5.237 17.060 9.579 1.00 35.16 86 TRP A O 1
ATOM 661 N N . GLY A 1 87 ? -5.256 19.313 9.535 1.00 39.78 87 GLY A N 1
ATOM 662 C CA . GLY A 1 87 ? -6.386 19.443 8.614 1.00 39.78 87 GLY A CA 1
ATOM 663 C C . GLY A 1 87 ? -7.760 19.232 9.244 1.00 39.78 87 GLY A C 1
ATOM 664 O O . GLY A 1 87 ? -8.541 18.430 8.744 1.00 39.78 87 GLY A O 1
ATOM 665 N N . ALA A 1 88 ? -8.099 20.004 10.279 1.00 33.97 88 ALA A N 1
ATOM 666 C CA . ALA A 1 88 ? -9.502 20.326 10.511 1.00 33.97 88 ALA A CA 1
ATOM 667 C C . ALA A 1 88 ? -9.993 21.139 9.301 1.00 33.97 88 ALA A C 1
ATOM 669 O O . ALA A 1 88 ? -9.677 22.322 9.158 1.00 33.97 88 ALA A O 1
ATOM 670 N N . GLY A 1 89 ? -10.703 20.487 8.379 1.00 40.09 89 GLY A N 1
ATOM 671 C CA . GLY A 1 89 ? -11.580 21.203 7.458 1.00 40.09 89 GLY A CA 1
ATOM 672 C C . GLY A 1 89 ? -12.641 21.988 8.246 1.00 40.09 89 GLY A C 1
ATOM 673 O O . GLY A 1 89 ? -12.806 21.754 9.447 1.00 40.09 89 GLY A O 1
ATOM 674 N N . PRO A 1 90 ? -13.364 22.926 7.610 1.00 32.62 90 PRO A N 1
ATOM 675 C CA . PRO A 1 90 ? -14.419 23.679 8.281 1.00 32.62 90 PRO A CA 1
ATOM 676 C C . PRO A 1 90 ? -15.404 22.726 8.975 1.00 32.62 90 PRO A C 1
ATOM 678 O O . PRO A 1 90 ? -15.847 21.748 8.361 1.00 32.62 90 PRO A O 1
ATOM 681 N N . GLN A 1 91 ? -15.749 23.032 10.232 1.00 40.47 91 GLN A N 1
ATOM 682 C CA . GLN A 1 91 ? -16.683 22.272 11.083 1.00 40.47 91 GLN A CA 1
ATOM 683 C C . GLN A 1 91 ? -18.018 21.932 10.386 1.00 40.47 91 GLN A C 1
ATOM 685 O O . GLN A 1 91 ? -18.639 20.927 10.714 1.00 40.47 91 GLN A O 1
ATOM 690 N N . ASP A 1 92 ? -18.409 22.686 9.355 1.00 32.47 92 ASP A N 1
ATOM 691 C CA . ASP A 1 92 ? -19.645 22.512 8.575 1.00 32.47 92 ASP A CA 1
ATOM 692 C C . ASP A 1 92 ? -19.715 21.258 7.678 1.00 32.47 92 ASP A C 1
ATOM 694 O O . ASP A 1 92 ? -20.681 21.081 6.932 1.00 32.47 92 ASP A O 1
ATOM 698 N N . SER A 1 93 ? -18.718 20.367 7.705 1.00 38.34 93 SER A N 1
ATOM 699 C CA . SER A 1 93 ? -18.659 19.219 6.783 1.00 38.34 93 SER A CA 1
ATOM 700 C C . SER A 1 93 ? -18.474 17.843 7.427 1.00 38.34 93 SER A C 1
ATOM 702 O O . SER A 1 93 ? -18.307 16.861 6.698 1.00 38.34 93 SER A O 1
ATOM 704 N N . GLN A 1 94 ? -18.613 17.722 8.753 1.00 41.72 94 GLN A N 1
ATOM 705 C CA . GLN A 1 94 ? -18.770 16.425 9.425 1.00 41.72 94 GLN A CA 1
ATOM 706 C C . GLN A 1 94 ? -20.150 15.821 9.117 1.00 41.72 94 GLN A C 1
ATOM 708 O O . GLN A 1 94 ? -21.041 15.733 9.957 1.00 41.72 94 GLN A O 1
ATOM 713 N N . ARG A 1 95 ? -20.361 15.403 7.867 1.00 42.78 95 ARG A N 1
ATOM 714 C CA . ARG A 1 95 ? -21.455 14.488 7.544 1.00 42.78 95 ARG A CA 1
ATOM 715 C C . ARG A 1 95 ? -21.124 13.159 8.208 1.00 42.78 95 ARG A C 1
ATOM 717 O O . ARG A 1 95 ? -20.062 12.602 7.929 1.00 42.78 95 ARG A O 1
ATOM 724 N N . GLN A 1 96 ? -22.018 12.663 9.066 1.00 43.97 96 GLN A N 1
ATOM 725 C CA . GLN A 1 96 ? -21.930 11.291 9.563 1.00 43.97 96 GLN A CA 1
ATOM 726 C C . GLN A 1 96 ? -21.704 10.363 8.368 1.00 43.97 96 GLN A C 1
ATOM 728 O O . GLN A 1 96 ? -22.420 10.447 7.366 1.00 43.97 96 GLN A O 1
ATOM 733 N N . ALA A 1 97 ? -20.657 9.538 8.437 1.00 50.72 97 ALA A N 1
ATOM 734 C CA . ALA A 1 97 ? -20.396 8.566 7.393 1.00 50.72 97 ALA A CA 1
ATOM 735 C C . ALA A 1 97 ? -21.605 7.630 7.320 1.00 50.72 97 ALA A C 1
ATOM 737 O O . ALA A 1 97 ? -21.925 6.939 8.286 1.00 50.72 97 ALA A O 1
ATOM 738 N N . GLU A 1 98 ? -22.298 7.647 6.184 1.00 53.50 98 GLU A N 1
ATOM 739 C CA . GLU A 1 98 ? -23.429 6.758 5.956 1.00 53.50 98 GLU A CA 1
ATOM 740 C C . GLU A 1 98 ? -22.977 5.304 6.182 1.00 53.50 98 GLU A C 1
ATOM 742 O O . GLU A 1 98 ? -21.971 4.903 5.590 1.00 53.50 98 GLU A O 1
ATOM 747 N N . PRO A 1 99 ? -23.682 4.483 6.984 1.00 53.75 99 PRO A N 1
ATOM 748 C CA . PRO A 1 99 ? -23.206 3.149 7.364 1.00 53.75 99 PRO A CA 1
ATOM 749 C C . PRO A 1 99 ? -22.840 2.247 6.177 1.00 53.75 99 PRO A C 1
ATOM 751 O O . PRO A 1 99 ? -21.907 1.457 6.254 1.00 53.75 99 PRO A O 1
ATOM 754 N N . HIS A 1 100 ? -23.529 2.405 5.042 1.00 59.19 100 HIS A N 1
ATOM 755 C CA . HIS A 1 100 ? -23.266 1.655 3.809 1.00 59.19 100 HIS A CA 1
ATOM 756 C C . HIS A 1 100 ? -21.996 2.099 3.054 1.00 59.19 100 HIS A C 1
ATOM 758 O O . HIS A 1 100 ? -21.606 1.453 2.080 1.00 59.19 100 HIS A O 1
ATOM 764 N N . ARG A 1 101 ? -21.367 3.206 3.467 1.00 56.94 101 ARG A N 1
ATOM 765 C CA . ARG A 1 101 ? -20.101 3.727 2.927 1.00 56.94 101 ARG A CA 1
ATOM 766 C C . ARG A 1 101 ? -18.890 3.363 3.780 1.00 56.94 101 ARG A C 1
ATOM 768 O O . ARG A 1 101 ? -17.770 3.505 3.305 1.00 56.94 101 ARG A O 1
ATOM 775 N N . VAL A 1 102 ? -19.100 2.886 5.006 1.00 65.00 102 VAL A N 1
ATOM 776 C CA . VAL A 1 102 ? -18.020 2.417 5.878 1.00 65.00 102 VAL A CA 1
ATOM 777 C C . VAL A 1 102 ? -17.554 1.051 5.383 1.00 65.00 102 VAL A C 1
ATOM 779 O O . VAL A 1 102 ? -18.339 0.106 5.298 1.00 65.00 102 VAL A O 1
ATOM 782 N N . LEU A 1 103 ? -16.273 0.937 5.030 1.00 71.94 103 LEU A N 1
ATOM 783 C CA . LEU A 1 103 ? -15.738 -0.302 4.467 1.00 71.94 103 LEU A CA 1
ATOM 784 C C . LEU A 1 103 ? -15.632 -1.412 5.518 1.00 71.94 103 LEU A C 1
ATOM 786 O O . LEU A 1 103 ? -15.964 -2.567 5.250 1.00 71.94 103 LEU A O 1
ATOM 790 N N . VAL A 1 104 ? -15.136 -1.046 6.696 1.00 72.75 104 VAL A N 1
ATOM 791 C CA . VAL A 1 104 ? -14.867 -1.939 7.823 1.00 72.75 104 VAL A CA 1
ATOM 792 C C . VAL A 1 104 ? -15.362 -1.272 9.098 1.00 72.75 104 VAL A C 1
ATOM 794 O O . VAL A 1 104 ? -15.077 -0.099 9.336 1.00 72.75 104 VAL A O 1
ATOM 797 N N . SER A 1 105 ? -16.130 -2.002 9.906 1.00 70.19 105 SER A N 1
ATOM 798 C CA . SER A 1 105 ? -16.524 -1.512 11.227 1.00 70.19 105 SER A CA 1
ATOM 799 C C . SER A 1 105 ? -15.342 -1.550 12.203 1.00 70.19 105 SER A C 1
ATOM 801 O O . SER A 1 105 ? -14.312 -2.177 11.942 1.00 70.19 105 SER A O 1
ATOM 803 N N . PHE A 1 106 ? -15.490 -0.892 13.353 1.00 63.97 106 PHE A N 1
ATOM 804 C CA . PHE A 1 106 ? -14.499 -0.956 14.429 1.00 63.97 106 PHE A CA 1
ATOM 805 C C . PHE A 1 106 ? -14.245 -2.397 14.892 1.00 63.97 106 PHE A C 1
ATOM 807 O O . PHE A 1 106 ? -13.094 -2.802 15.047 1.00 63.97 106 PHE A O 1
ATOM 814 N N . ASP A 1 107 ? -15.304 -3.190 15.036 1.00 67.12 107 ASP A N 1
ATOM 815 C CA . ASP A 1 107 ? -15.194 -4.589 15.450 1.00 67.12 107 ASP A CA 1
ATOM 816 C C . ASP A 1 107 ? -14.519 -5.443 14.368 1.00 67.12 107 ASP A C 1
ATOM 818 O O . ASP A 1 107 ? -13.646 -6.254 14.678 1.00 67.12 107 ASP A O 1
ATOM 822 N N . ASP A 1 108 ? -14.833 -5.200 13.090 1.00 71.50 108 ASP A N 1
ATOM 823 C CA . ASP A 1 108 ? -14.182 -5.874 11.957 1.00 71.50 108 ASP A CA 1
ATOM 824 C C . ASP A 1 108 ? -12.672 -5.614 11.907 1.00 71.50 108 ASP A C 1
ATOM 826 O O . ASP A 1 108 ? -11.886 -6.509 11.573 1.00 71.50 108 ASP A O 1
ATOM 830 N N . LEU A 1 109 ? -12.269 -4.384 12.238 1.00 69.44 109 LEU A N 1
ATOM 831 C CA . LEU A 1 109 ? -10.872 -3.971 12.318 1.00 69.44 109 LEU A CA 1
ATOM 832 C C . LEU A 1 109 ? -10.108 -4.685 13.436 1.00 69.44 109 LEU A C 1
ATOM 834 O O . LEU A 1 109 ? -8.886 -4.705 13.366 1.00 69.44 109 LEU A O 1
ATOM 838 N N . GLY A 1 110 ? -10.791 -5.279 14.421 1.00 69.75 110 GLY A N 1
ATOM 839 C CA . GLY A 1 110 ? -10.189 -5.876 15.619 1.00 69.75 110 GLY A CA 1
ATOM 840 C C . GLY A 1 110 ? -10.361 -5.021 16.881 1.00 69.75 110 GLY A C 1
ATOM 841 O O . GLY A 1 110 ? -9.660 -5.226 17.877 1.00 69.75 110 GLY A O 1
ATOM 842 N N . GLY A 1 111 ? -11.269 -4.044 16.843 1.00 66.12 111 GLY A N 1
ATOM 843 C CA . GLY A 1 111 ? -11.637 -3.196 17.968 1.00 66.12 111 GLY A CA 1
ATOM 844 C C . GLY A 1 111 ? -10.458 -2.424 18.557 1.00 66.12 111 GLY A C 1
ATOM 845 O O . GLY A 1 111 ? -9.573 -1.929 17.853 1.00 66.12 111 GLY A O 1
ATOM 846 N N . ILE A 1 112 ? -10.419 -2.330 19.887 1.00 62.94 112 ILE A N 1
ATOM 847 C CA . ILE A 1 112 ? -9.397 -1.547 20.593 1.00 62.94 112 ILE 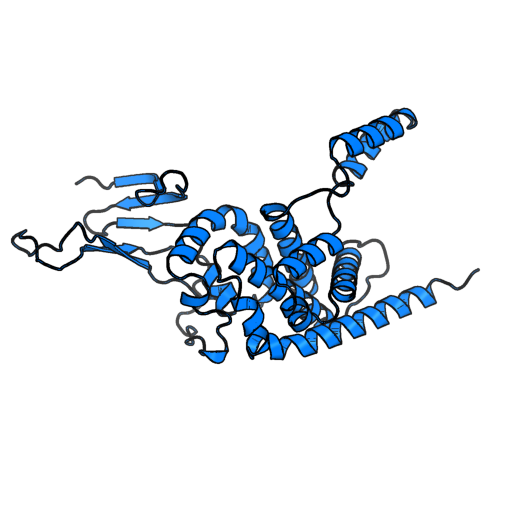A CA 1
ATOM 848 C C . ILE A 1 112 ? -7.978 -2.095 20.382 1.00 62.94 112 ILE A C 1
ATOM 850 O O . ILE A 1 112 ? -7.013 -1.330 20.369 1.00 62.94 112 ILE A O 1
ATOM 854 N N . GLN A 1 113 ? -7.841 -3.403 20.146 1.00 65.44 113 GLN A N 1
ATOM 855 C CA . GLN A 1 113 ? -6.544 -4.018 19.874 1.00 65.44 113 GLN A CA 1
ATOM 856 C C . GLN A 1 113 ? -5.973 -3.545 18.535 1.00 65.44 113 GLN A C 1
ATOM 858 O O . GLN A 1 113 ? -4.769 -3.315 18.420 1.00 65.44 113 GLN A O 1
ATOM 863 N N . ALA A 1 114 ? -6.831 -3.343 17.536 1.00 68.19 114 ALA A N 1
ATOM 864 C CA . ALA A 1 114 ? -6.428 -2.811 16.243 1.00 68.19 114 ALA A CA 1
ATOM 865 C C . ALA A 1 114 ? -5.958 -1.360 16.336 1.00 68.19 114 ALA A C 1
ATOM 867 O O . ALA A 1 114 ? -4.973 -0.986 15.705 1.00 68.19 114 ALA A O 1
ATOM 868 N N . VAL A 1 115 ? -6.608 -0.555 17.182 1.00 62.03 115 VAL A N 1
ATOM 869 C CA . VAL A 1 115 ? -6.162 0.813 17.483 1.00 62.03 115 VAL A CA 1
ATOM 870 C C . VAL A 1 115 ? -4.797 0.800 18.167 1.00 62.03 115 VAL A C 1
ATOM 872 O O . VAL A 1 115 ? -3.917 1.563 17.779 1.00 62.03 115 VAL A O 1
ATOM 875 N N . ALA A 1 116 ? -4.575 -0.090 19.136 1.00 61.19 116 ALA A N 1
ATOM 876 C CA . ALA A 1 116 ? -3.270 -0.227 19.782 1.00 61.19 116 ALA A CA 1
ATOM 877 C C . ALA A 1 116 ? -2.178 -0.650 18.781 1.00 61.19 116 ALA A C 1
ATOM 879 O O . ALA A 1 116 ? -1.107 -0.045 18.724 1.00 61.19 116 ALA A O 1
ATOM 880 N N . ASN A 1 117 ? -2.464 -1.643 17.937 1.00 70.81 117 ASN A N 1
ATOM 881 C CA . ASN A 1 117 ? -1.561 -2.084 16.874 1.00 70.81 117 ASN A CA 1
ATOM 882 C C . ASN A 1 117 ? -1.277 -0.967 15.861 1.00 70.81 117 ASN A C 1
ATOM 884 O O . ASN A 1 117 ? -0.139 -0.815 15.419 1.00 70.81 117 ASN A O 1
ATOM 888 N N . TRP A 1 118 ? -2.296 -0.183 15.503 1.00 69.44 118 TRP A N 1
ATOM 889 C CA . TRP A 1 118 ? -2.157 0.982 14.643 1.00 69.44 118 TRP A CA 1
ATOM 890 C C . TRP A 1 118 ? -1.228 2.013 15.264 1.00 69.44 118 TRP A C 1
ATOM 892 O O . TRP A 1 118 ? -0.241 2.368 14.634 1.00 69.44 118 TRP A O 1
ATOM 902 N N . LEU A 1 119 ? -1.488 2.445 16.500 1.00 63.00 119 LEU A N 1
ATOM 903 C CA . LEU A 1 119 ? -0.631 3.403 17.203 1.00 63.00 119 LEU A CA 1
ATOM 904 C C . LEU A 1 119 ? 0.818 2.916 17.263 1.00 63.00 119 LEU A C 1
ATOM 906 O O . LEU A 1 119 ? 1.735 3.724 17.153 1.00 63.00 119 LEU A O 1
ATOM 910 N N . ASN A 1 120 ? 1.023 1.598 17.351 1.00 66.12 120 ASN A N 1
ATOM 911 C CA . ASN A 1 120 ? 2.356 1.017 17.349 1.00 66.12 120 ASN A CA 1
ATOM 912 C C . ASN A 1 120 ? 3.093 1.108 16.010 1.00 66.12 120 ASN A C 1
ATOM 914 O O . ASN A 1 120 ? 4.310 1.270 15.987 1.00 66.12 120 ASN A O 1
ATOM 918 N N . LYS A 1 121 ? 2.358 0.977 14.905 1.00 73.38 121 LYS A N 1
ATOM 919 C CA . LYS A 1 121 ? 2.898 0.841 13.544 1.00 73.38 121 LYS A CA 1
ATOM 920 C C . LYS A 1 121 ? 2.816 2.131 12.731 1.00 73.38 121 LYS A C 1
ATOM 922 O O . LYS A 1 121 ? 3.522 2.289 11.740 1.00 73.38 121 LYS A O 1
ATOM 927 N N . ALA A 1 122 ? 1.947 3.056 13.125 1.00 69.44 122 ALA A N 1
ATOM 928 C CA . ALA A 1 122 ? 1.647 4.268 12.379 1.00 69.44 122 ALA A CA 1
ATOM 929 C C . ALA A 1 122 ? 2.871 5.165 12.117 1.00 69.44 122 ALA A C 1
ATOM 931 O O . ALA A 1 122 ? 2.923 5.719 11.017 1.00 69.44 122 ALA A O 1
ATOM 932 N N . PRO A 1 123 ? 3.860 5.313 13.029 1.00 70.88 123 PRO A N 1
ATOM 933 C CA . PRO A 1 123 ? 5.066 6.089 12.730 1.00 70.88 123 PRO A CA 1
ATOM 934 C C . PRO A 1 123 ? 5.817 5.574 11.495 1.00 70.88 123 PRO A C 1
ATOM 936 O O . PRO A 1 123 ? 6.171 6.362 10.620 1.00 70.88 123 PRO A O 1
ATOM 939 N N . ASP A 1 124 ? 5.968 4.253 11.367 1.00 77.75 124 ASP A N 1
ATOM 940 C CA . ASP A 1 124 ? 6.664 3.623 10.236 1.00 77.75 124 ASP A CA 1
ATOM 941 C C . ASP A 1 124 ? 5.847 3.697 8.938 1.00 77.75 124 ASP A C 1
ATOM 943 O O . ASP A 1 124 ? 6.388 3.671 7.830 1.00 77.75 124 ASP A O 1
ATOM 947 N N . LEU A 1 125 ? 4.524 3.813 9.064 1.00 82.38 125 LEU A N 1
ATOM 948 C CA . LEU A 1 125 ? 3.597 3.884 7.939 1.00 82.38 125 LEU A CA 1
ATOM 949 C C . LEU A 1 125 ? 3.261 5.317 7.517 1.00 82.38 125 LEU A C 1
ATOM 951 O O . LEU A 1 125 ? 2.590 5.497 6.505 1.00 82.38 125 LEU A O 1
ATOM 955 N N . GLN A 1 126 ? 3.714 6.347 8.236 1.00 79.19 126 GLN A N 1
ATOM 956 C CA . GLN A 1 126 ? 3.232 7.718 8.045 1.00 79.19 126 GLN A CA 1
ATOM 957 C C . GLN A 1 126 ? 3.425 8.228 6.609 1.00 79.19 126 GLN A C 1
ATOM 959 O O . GLN A 1 126 ? 2.495 8.773 6.017 1.00 79.19 126 GLN A O 1
ATOM 964 N N . VAL A 1 127 ? 4.606 8.010 6.020 1.00 83.38 127 VAL A N 1
ATOM 965 C CA . VAL A 1 127 ? 4.901 8.415 4.631 1.00 83.38 127 VAL A CA 1
ATOM 966 C C . VAL A 1 127 ? 4.063 7.613 3.633 1.00 83.38 127 VAL A C 1
ATOM 968 O O . VAL A 1 127 ? 3.535 8.171 2.671 1.00 83.38 127 VAL A O 1
ATOM 971 N N . ILE A 1 128 ? 3.899 6.312 3.884 1.00 90.12 128 ILE A N 1
ATOM 972 C CA . ILE A 1 128 ? 3.098 5.405 3.054 1.00 90.12 128 ILE A CA 1
ATOM 973 C C . ILE A 1 128 ? 1.640 5.864 3.045 1.00 90.12 128 ILE A C 1
ATOM 975 O O . ILE A 1 128 ? 1.057 6.047 1.979 1.00 90.12 128 ILE A O 1
ATOM 979 N N . ILE A 1 129 ? 1.066 6.103 4.224 1.00 85.06 129 ILE A N 1
ATOM 980 C CA . ILE A 1 129 ? -0.324 6.523 4.371 1.00 85.06 129 ILE A CA 1
ATOM 981 C C . ILE A 1 129 ? -0.508 7.922 3.794 1.00 85.06 129 ILE A C 1
ATOM 983 O O . ILE A 1 129 ? -1.429 8.117 3.012 1.00 85.06 129 ILE A O 1
ATOM 987 N N . GLY A 1 130 ? 0.390 8.867 4.093 1.00 83.19 130 GLY A N 1
ATOM 988 C CA . GLY A 1 130 ? 0.370 10.218 3.527 1.00 83.19 130 GLY A CA 1
ATOM 989 C C . GLY A 1 130 ? 0.345 10.221 1.994 1.00 83.19 130 GLY A C 1
ATOM 990 O O . GLY A 1 130 ? -0.387 10.997 1.383 1.00 83.19 130 GLY A O 1
ATOM 991 N N . SER A 1 131 ? 1.083 9.304 1.366 1.00 90.19 131 SER A N 1
ATOM 992 C CA . SER A 1 131 ? 1.061 9.104 -0.084 1.00 90.19 131 SER A CA 1
ATOM 993 C C . SER A 1 131 ? -0.240 8.436 -0.556 1.00 90.19 131 SER A C 1
ATOM 995 O O . SER A 1 131 ? -0.846 8.868 -1.539 1.00 90.19 131 SER A O 1
ATOM 997 N N . LEU A 1 132 ? -0.724 7.426 0.171 1.00 90.38 132 LEU A N 1
ATOM 998 C CA . LEU A 1 132 ? -1.946 6.682 -0.147 1.00 90.38 132 LEU A CA 1
ATOM 999 C C . LEU A 1 132 ? -3.204 7.567 -0.098 1.00 90.38 132 LEU A C 1
ATOM 1001 O O . LEU A 1 132 ? -4.046 7.503 -0.993 1.00 90.38 132 LEU A O 1
ATOM 1005 N N . VAL A 1 133 ? -3.312 8.441 0.908 1.00 84.50 133 VAL A N 1
ATOM 1006 C CA . VAL A 1 133 ? -4.479 9.316 1.112 1.00 84.50 133 VAL A CA 1
ATOM 1007 C C . VAL A 1 133 ? -4.638 10.377 0.026 1.00 84.50 133 VAL A C 1
ATOM 1009 O O . VAL A 1 133 ? -5.732 10.921 -0.138 1.00 84.50 133 VAL A O 1
ATOM 1012 N N . THR A 1 134 ? -3.602 10.623 -0.786 1.00 87.56 134 THR A N 1
ATOM 1013 C CA . THR A 1 134 ? -3.705 11.528 -1.943 1.00 87.56 134 THR A CA 1
ATOM 1014 C C . THR A 1 134 ? -4.757 11.085 -2.958 1.00 87.56 134 THR A C 1
ATOM 1016 O O . THR A 1 134 ? -5.246 11.904 -3.733 1.00 87.56 134 THR A O 1
ATOM 1019 N N . MET A 1 135 ? -5.185 9.818 -2.916 1.00 88.12 135 MET A N 1
ATOM 1020 C CA . MET A 1 135 ? -6.295 9.335 -3.730 1.00 88.12 135 MET A CA 1
ATOM 1021 C C . MET A 1 135 ? -7.610 10.089 -3.457 1.00 88.12 135 MET A C 1
ATOM 1023 O O . MET A 1 135 ? -8.418 10.289 -4.368 1.00 88.12 135 MET A O 1
ATOM 1027 N N . ARG A 1 136 ? -7.816 10.539 -2.215 1.00 80.56 136 ARG A N 1
ATOM 1028 C CA . ARG A 1 136 ? -9.037 11.217 -1.753 1.00 80.56 136 ARG A CA 1
ATOM 1029 C C . ARG A 1 136 ? -8.871 12.730 -1.594 1.00 80.56 136 ARG A C 1
ATOM 1031 O O . ARG A 1 136 ? -9.845 13.413 -1.294 1.00 80.56 136 ARG A O 1
ATOM 1038 N N . THR A 1 137 ? -7.674 13.283 -1.802 1.00 76.44 137 THR A N 1
ATOM 1039 C CA . THR A 1 137 ? -7.457 14.734 -1.713 1.00 76.44 137 THR A CA 1
ATOM 1040 C C . THR A 1 137 ? -7.802 15.425 -3.036 1.00 76.44 137 THR A C 1
ATOM 1042 O O . THR A 1 137 ? -7.454 14.962 -4.120 1.00 76.44 137 THR A O 1
ATOM 1045 N N . GLY A 1 138 ? -8.519 16.552 -2.969 1.00 69.88 138 GLY A N 1
ATOM 1046 C CA . GLY A 1 138 ? -9.064 17.223 -4.159 1.00 69.88 138 GLY A CA 1
ATOM 1047 C C . GLY A 1 138 ? -8.039 17.960 -5.032 1.00 69.88 138 GLY A C 1
ATOM 1048 O O . GLY A 1 138 ? -8.302 18.185 -6.209 1.00 69.88 138 GLY A O 1
ATOM 1049 N N . SER A 1 139 ? -6.869 18.314 -4.496 1.00 76.06 139 SER A N 1
ATOM 1050 C CA . SER A 1 139 ? -5.919 19.255 -5.115 1.00 76.06 139 SER A CA 1
ATOM 1051 C C . SER A 1 139 ? -4.793 18.618 -5.943 1.00 76.06 139 SER A C 1
ATOM 1053 O O . SER A 1 139 ? -3.903 19.326 -6.408 1.00 76.06 139 SER A O 1
ATOM 1055 N N . VAL A 1 140 ? -4.799 17.296 -6.141 1.00 84.50 140 VAL A N 1
ATOM 1056 C CA . VAL A 1 140 ? -3.702 16.572 -6.813 1.00 84.50 140 VAL A CA 1
ATOM 1057 C C . VAL A 1 140 ? -4.124 16.122 -8.216 1.00 84.50 140 VAL A C 1
ATOM 1059 O O . VAL A 1 140 ? -5.204 15.548 -8.371 1.00 84.50 140 VAL A O 1
ATOM 1062 N N . PHE A 1 141 ? -3.276 16.346 -9.229 1.00 90.06 141 PHE A N 1
ATOM 1063 C CA . PHE A 1 141 ? -3.458 15.809 -10.589 1.00 90.06 141 PHE A CA 1
ATOM 1064 C C . PHE A 1 141 ? -3.485 14.279 -10.595 1.00 90.06 141 PHE A C 1
ATOM 1066 O O . PHE A 1 141 ? -2.832 13.641 -9.769 1.00 90.06 141 PHE A O 1
ATOM 1073 N N . ILE A 1 142 ? -4.225 13.672 -11.523 1.00 91.81 142 ILE A N 1
ATOM 1074 C CA . ILE A 1 142 ? -4.497 12.233 -11.467 1.00 91.81 142 ILE A CA 1
ATOM 1075 C C . ILE A 1 142 ? -3.251 11.371 -11.685 1.00 91.81 142 ILE A C 1
ATOM 1077 O O . ILE A 1 142 ? -3.094 10.348 -11.024 1.00 91.81 142 ILE A O 1
ATOM 1081 N N . GLU A 1 143 ? -2.320 11.827 -12.518 1.00 92.62 143 GLU A N 1
ATOM 1082 C CA . GLU A 1 143 ? -1.013 11.206 -12.723 1.00 92.62 143 GLU A CA 1
ATOM 1083 C C . GLU A 1 143 ? -0.217 11.178 -11.422 1.00 92.62 143 GLU A C 1
ATOM 1085 O O . GLU A 1 143 ? 0.324 10.143 -11.039 1.00 92.62 143 GLU A O 1
ATOM 1090 N N . ASN A 1 144 ? -0.225 12.292 -10.689 1.00 93.12 144 ASN A N 1
ATOM 1091 C CA . ASN A 1 144 ? 0.440 12.387 -9.395 1.00 93.12 144 ASN A CA 1
ATOM 1092 C C . ASN A 1 144 ? -0.253 11.510 -8.345 1.00 93.12 144 ASN A C 1
ATOM 1094 O O . ASN A 1 144 ? 0.436 10.838 -7.585 1.00 93.12 144 ASN A O 1
ATOM 1098 N N . ARG A 1 145 ? -1.593 11.439 -8.323 1.00 93.94 145 ARG A N 1
ATOM 1099 C CA . ARG A 1 145 ? -2.311 10.506 -7.430 1.00 93.94 145 ARG A CA 1
ATOM 1100 C C . ARG A 1 145 ? -1.931 9.061 -7.725 1.00 93.94 145 ARG A C 1
ATOM 1102 O O . ARG A 1 145 ? -1.623 8.312 -6.806 1.00 93.94 145 ARG A O 1
ATOM 1109 N N . PHE A 1 146 ? -1.904 8.680 -8.999 1.00 95.69 146 PHE A N 1
ATOM 1110 C CA . PHE A 1 146 ? -1.516 7.338 -9.412 1.00 95.69 146 PHE A CA 1
ATOM 1111 C C . PHE A 1 146 ? -0.077 7.005 -8.998 1.00 95.69 146 PHE A C 1
ATOM 1113 O O . PHE A 1 146 ? 0.167 5.934 -8.435 1.00 95.69 146 PHE A O 1
ATOM 1120 N N . LEU A 1 147 ? 0.870 7.922 -9.225 1.00 95.50 147 LEU A N 1
ATOM 1121 C CA . LEU A 1 147 ? 2.266 7.754 -8.812 1.00 95.50 147 LEU A CA 1
ATOM 1122 C C . LEU A 1 147 ? 2.397 7.635 -7.289 1.00 95.50 147 LEU A C 1
ATOM 1124 O O . LEU A 1 147 ? 3.102 6.747 -6.808 1.00 95.50 147 LEU A O 1
ATOM 1128 N N . ASN A 1 148 ? 1.682 8.467 -6.533 1.00 95.31 148 ASN A N 1
ATOM 1129 C CA . ASN A 1 148 ? 1.684 8.441 -5.073 1.00 95.31 148 ASN A CA 1
ATOM 1130 C C . ASN A 1 148 ? 1.112 7.128 -4.524 1.00 95.31 148 ASN A C 1
ATOM 1132 O O . ASN A 1 148 ? 1.732 6.497 -3.668 1.00 95.31 148 ASN A O 1
ATOM 1136 N N . VAL A 1 149 ? -0.037 6.676 -5.030 1.00 96.81 149 VAL A N 1
ATOM 1137 C CA . VAL A 1 149 ? -0.667 5.420 -4.593 1.00 96.81 149 VAL A CA 1
ATOM 1138 C C . VAL A 1 149 ? 0.194 4.210 -4.966 1.00 96.81 149 VAL A C 1
ATOM 1140 O O . VAL A 1 149 ? 0.396 3.323 -4.139 1.00 96.81 149 VAL A O 1
ATOM 1143 N N . SER A 1 150 ? 0.773 4.191 -6.169 1.00 97.31 150 SER A N 1
ATOM 1144 C CA . SER A 1 150 ? 1.688 3.119 -6.590 1.00 97.31 150 SER A CA 1
ATOM 1145 C C . SER A 1 150 ? 2.952 3.079 -5.725 1.00 97.31 150 SER A C 1
ATOM 1147 O O . SER A 1 150 ? 3.410 2.005 -5.333 1.00 97.31 150 SER A O 1
ATOM 1149 N N . SER A 1 151 ? 3.495 4.250 -5.379 1.00 96.19 151 SER A N 1
ATOM 1150 C CA . SER A 1 151 ? 4.653 4.372 -4.484 1.00 96.19 151 SER A CA 1
ATOM 1151 C C . SER A 1 151 ? 4.311 3.966 -3.050 1.00 96.19 151 SER A C 1
ATOM 1153 O O . SER A 1 151 ? 5.132 3.341 -2.384 1.00 96.19 151 SER A O 1
ATOM 1155 N N . ALA A 1 152 ? 3.094 4.261 -2.583 1.00 96.62 152 ALA A N 1
ATOM 1156 C CA . ALA A 1 152 ? 2.601 3.820 -1.282 1.00 96.62 152 ALA A CA 1
ATOM 1157 C C . ALA A 1 152 ? 2.502 2.291 -1.214 1.00 96.62 152 ALA A C 1
ATOM 1159 O O . ALA A 1 152 ? 2.985 1.700 -0.253 1.00 96.62 152 ALA A O 1
ATOM 1160 N N . ALA A 1 153 ? 1.950 1.647 -2.248 1.00 98.00 153 ALA A N 1
ATOM 1161 C CA . ALA A 1 153 ? 1.888 0.188 -2.341 1.00 98.00 153 ALA A CA 1
ATOM 1162 C C . ALA A 1 153 ? 3.290 -0.444 -2.318 1.00 98.00 153 ALA A C 1
ATOM 1164 O O . ALA A 1 153 ? 3.536 -1.400 -1.583 1.00 98.00 153 ALA A O 1
ATOM 1165 N N . GLU A 1 154 ? 4.237 0.123 -3.073 1.00 96.38 154 GLU A N 1
ATOM 1166 C CA . GLU A 1 154 ? 5.635 -0.316 -3.072 1.00 96.38 154 GLU A CA 1
ATOM 1167 C C . GLU A 1 154 ? 6.300 -0.146 -1.697 1.00 96.38 154 GLU A C 1
ATOM 1169 O O . GLU A 1 154 ? 6.955 -1.071 -1.211 1.00 96.38 154 GLU A O 1
ATOM 1174 N N . GLY A 1 155 ? 6.124 1.016 -1.065 1.00 95.38 155 GLY A N 1
ATOM 1175 C CA . GLY A 1 155 ? 6.664 1.305 0.261 1.00 95.38 155 GLY A CA 1
ATOM 1176 C C . GLY A 1 155 ? 6.084 0.387 1.334 1.00 95.38 155 GLY A C 1
ATOM 1177 O O . GLY A 1 155 ? 6.835 -0.143 2.149 1.00 95.38 155 GLY A O 1
ATOM 1178 N N . PHE A 1 156 ? 4.773 0.141 1.289 1.00 96.69 156 PHE A N 1
ATOM 1179 C CA . PHE A 1 156 ? 4.084 -0.764 2.203 1.00 96.69 156 PHE A CA 1
ATOM 1180 C C . PHE A 1 156 ? 4.550 -2.209 2.049 1.00 96.69 156 PHE A C 1
ATOM 1182 O O . PHE A 1 156 ? 4.860 -2.875 3.036 1.00 96.69 156 PHE A O 1
ATOM 1189 N N . HIS A 1 157 ? 4.647 -2.700 0.812 1.00 97.00 157 HIS A N 1
ATOM 1190 C CA . HIS A 1 157 ? 5.193 -4.028 0.548 1.00 97.00 157 HIS A CA 1
ATOM 1191 C C . HIS A 1 157 ? 6.618 -4.150 1.093 1.00 97.00 157 HIS A C 1
ATOM 1193 O O . HIS A 1 157 ? 6.920 -5.096 1.816 1.00 97.00 157 HIS A O 1
ATOM 1199 N N . ARG A 1 158 ? 7.474 -3.155 0.835 1.00 93.69 158 ARG A N 1
ATOM 1200 C CA . ARG A 1 158 ? 8.861 -3.145 1.313 1.00 93.69 158 ARG A CA 1
ATOM 1201 C C . ARG A 1 158 ? 8.965 -3.155 2.839 1.00 93.69 158 ARG A C 1
ATOM 1203 O O . ARG A 1 158 ? 9.869 -3.802 3.358 1.00 93.69 158 ARG A O 1
ATOM 1210 N N . SER A 1 159 ? 8.086 -2.443 3.545 1.00 92.00 159 SER A N 1
ATOM 1211 C CA . SER A 1 159 ? 8.122 -2.364 5.011 1.00 92.00 159 SER A CA 1
ATOM 1212 C C . SER A 1 159 ? 7.528 -3.588 5.711 1.00 92.00 159 SER A C 1
ATOM 1214 O O . SER A 1 159 ? 7.842 -3.815 6.876 1.00 92.00 159 SER A O 1
ATOM 1216 N N . THR A 1 160 ? 6.690 -4.377 5.029 1.00 92.69 160 THR A N 1
ATOM 1217 C CA . THR A 1 160 ? 5.932 -5.473 5.662 1.00 92.69 160 THR A CA 1
ATOM 1218 C C . THR A 1 160 ? 6.267 -6.868 5.146 1.00 92.69 160 THR A C 1
ATOM 1220 O O . THR A 1 160 ? 6.299 -7.804 5.940 1.00 92.69 160 THR A O 1
ATOM 1223 N N . ILE A 1 161 ? 6.522 -7.018 3.845 1.00 93.94 161 ILE A N 1
ATOM 1224 C CA . ILE A 1 161 ? 6.888 -8.289 3.204 1.00 93.94 161 ILE A CA 1
ATOM 1225 C C . ILE A 1 161 ? 8.378 -8.282 2.849 1.00 93.94 161 ILE A C 1
ATOM 1227 O O . ILE A 1 161 ? 9.106 -9.218 3.176 1.00 93.94 161 ILE A O 1
ATOM 1231 N N . GLY A 1 162 ? 8.850 -7.208 2.212 1.00 90.81 162 GLY A N 1
ATOM 1232 C CA . GLY A 1 162 ? 10.230 -7.092 1.751 1.00 90.81 162 GLY A CA 1
ATOM 1233 C C . GLY A 1 162 ? 10.575 -8.131 0.679 1.00 90.81 162 GLY A C 1
ATOM 1234 O O . GLY A 1 162 ? 9.778 -8.413 -0.209 1.00 90.81 162 GLY A O 1
ATOM 1235 N N . GLY A 1 163 ? 11.785 -8.683 0.748 1.00 89.31 163 GLY A N 1
ATOM 1236 C CA . GLY A 1 163 ? 12.245 -9.740 -0.155 1.00 89.31 163 GLY A CA 1
ATOM 1237 C C . GLY A 1 163 ? 13.127 -9.260 -1.307 1.00 89.31 163 GLY A C 1
ATOM 1238 O O . GLY A 1 163 ? 13.325 -8.063 -1.523 1.00 89.31 163 GLY A O 1
ATOM 1239 N N . THR A 1 164 ? 13.693 -10.231 -2.022 1.00 90.56 164 THR A N 1
ATOM 1240 C CA . THR A 1 164 ? 14.627 -10.044 -3.138 1.00 90.56 164 THR A CA 1
ATOM 1241 C C . THR A 1 164 ? 14.341 -11.048 -4.255 1.00 90.56 164 THR A C 1
ATOM 1243 O O . THR A 1 164 ? 13.743 -12.095 -4.014 1.00 90.56 164 THR A O 1
ATOM 1246 N N . HIS A 1 165 ? 14.772 -10.748 -5.482 1.00 85.94 165 HIS A N 1
ATOM 1247 C CA . HIS A 1 165 ? 14.611 -11.659 -6.625 1.00 85.94 165 HIS A CA 1
ATOM 1248 C C . HIS A 1 165 ? 15.443 -12.938 -6.506 1.00 85.94 165 HIS A C 1
ATOM 1250 O O . HIS A 1 165 ? 15.016 -14.000 -6.950 1.00 85.94 165 HIS A O 1
ATOM 1256 N N . MET A 1 166 ? 16.629 -12.832 -5.916 1.00 89.75 166 MET A N 1
ATOM 1257 C CA . MET A 1 166 ? 17.483 -13.966 -5.578 1.00 89.75 166 MET A CA 1
ATOM 1258 C C . MET A 1 166 ? 18.109 -13.758 -4.204 1.00 89.75 166 MET A C 1
ATOM 1260 O O . MET A 1 166 ? 18.061 -12.651 -3.645 1.00 89.75 166 MET A O 1
ATOM 1264 N N . ASP A 1 167 ? 18.721 -14.811 -3.666 1.00 92.88 167 ASP A N 1
ATOM 1265 C CA . ASP A 1 167 ? 19.449 -14.712 -2.409 1.00 92.88 167 ASP A CA 1
ATOM 1266 C C . ASP A 1 167 ? 20.496 -13.584 -2.472 1.00 92.88 167 ASP A C 1
ATOM 1268 O O . ASP A 1 167 ? 21.160 -13.348 -3.484 1.00 92.88 167 ASP A O 1
ATOM 1272 N N . THR A 1 168 ? 20.645 -12.842 -1.377 1.00 92.00 168 THR A N 1
ATOM 1273 C CA . THR A 1 168 ? 21.515 -11.661 -1.365 1.00 92.00 168 THR A CA 1
ATOM 1274 C C . THR A 1 168 ? 22.992 -12.033 -1.528 1.00 92.00 168 THR A C 1
ATOM 1276 O O . THR A 1 168 ? 23.763 -11.254 -2.102 1.00 92.00 168 THR A O 1
ATOM 1279 N N . ALA A 1 169 ? 23.422 -13.196 -1.031 1.00 93.50 169 ALA A N 1
ATOM 1280 C CA . ALA A 1 169 ? 24.791 -13.665 -1.215 1.00 93.50 169 ALA A CA 1
ATOM 1281 C C . ALA A 1 169 ? 25.019 -14.135 -2.658 1.00 93.50 169 ALA A C 1
ATOM 1283 O O . ALA A 1 169 ? 26.045 -13.783 -3.251 1.00 93.50 169 ALA A O 1
ATOM 1284 N N . GLU A 1 170 ? 24.044 -14.832 -3.245 1.00 95.00 170 GLU A N 1
ATOM 1285 C CA . GLU A 1 170 ? 24.047 -15.195 -4.665 1.00 95.00 170 GLU A CA 1
ATOM 1286 C C . GLU A 1 170 ? 24.139 -13.951 -5.563 1.00 95.00 170 GLU A C 1
ATOM 1288 O O . GLU A 1 170 ? 25.067 -13.835 -6.369 1.00 95.00 170 GLU A O 1
ATOM 1293 N N . PHE A 1 171 ? 23.280 -12.951 -5.347 1.00 94.75 171 PHE A N 1
ATOM 1294 C CA . PHE A 1 171 ? 23.300 -11.695 -6.100 1.00 94.75 171 PHE A CA 1
ATOM 1295 C C . PHE A 1 171 ? 24.653 -10.979 -6.003 1.00 94.75 171 PHE A C 1
ATOM 1297 O O . PHE A 1 171 ? 25.227 -10.546 -7.006 1.00 94.75 171 PHE A O 1
ATOM 1304 N N . LYS A 1 172 ? 25.226 -10.896 -4.794 1.00 94.00 172 LYS A N 1
ATOM 1305 C CA . LYS A 1 172 ? 26.565 -10.319 -4.583 1.00 94.00 172 LYS A CA 1
ATOM 1306 C C . LYS A 1 172 ? 27.651 -11.098 -5.329 1.00 94.00 172 LYS A C 1
ATOM 1308 O O . LYS A 1 172 ? 28.602 -10.479 -5.816 1.00 94.00 172 LYS A O 1
ATOM 1313 N N . SER A 1 173 ? 27.526 -12.422 -5.422 1.00 94.38 173 SER A N 1
ATOM 1314 C CA . SER A 1 173 ? 28.438 -13.271 -6.193 1.00 94.38 173 SER A CA 1
ATOM 1315 C C . SER A 1 173 ? 28.365 -12.946 -7.687 1.00 94.38 173 SER A C 1
ATOM 1317 O O . SER A 1 173 ? 29.395 -12.644 -8.299 1.00 94.38 173 SER A O 1
ATOM 1319 N N . VAL A 1 174 ? 27.151 -12.874 -8.246 1.00 93.62 174 VAL A N 1
ATOM 1320 C CA . VAL A 1 174 ? 26.908 -12.488 -9.646 1.00 93.62 174 VAL A CA 1
ATOM 1321 C C . VAL A 1 174 ? 27.477 -11.096 -9.939 1.00 93.62 174 VAL A C 1
ATOM 1323 O O . VAL A 1 174 ? 28.234 -10.926 -10.898 1.00 93.62 174 VAL A O 1
ATOM 1326 N N . LEU A 1 175 ? 27.222 -10.104 -9.077 1.00 93.69 175 LEU A N 1
ATOM 1327 C CA . LEU A 1 175 ? 27.777 -8.756 -9.242 1.00 93.69 175 LEU A CA 1
ATOM 1328 C C . LEU A 1 175 ? 29.307 -8.742 -9.224 1.00 93.69 175 LEU A C 1
ATOM 1330 O O . LEU A 1 175 ? 29.926 -7.999 -9.990 1.00 93.69 175 LEU A O 1
ATOM 1334 N N . ARG A 1 176 ? 29.940 -9.537 -8.353 1.00 94.12 176 ARG A N 1
ATOM 1335 C CA . ARG A 1 176 ? 31.405 -9.624 -8.274 1.00 94.12 176 ARG A CA 1
ATOM 1336 C C . ARG A 1 176 ? 31.989 -10.251 -9.539 1.00 94.12 176 ARG A C 1
ATOM 1338 O O . ARG A 1 176 ? 33.000 -9.753 -10.039 1.00 94.12 176 ARG A O 1
ATOM 1345 N N . MET A 1 177 ? 31.337 -11.288 -10.061 1.00 95.31 177 MET A N 1
ATOM 1346 C CA . MET A 1 177 ? 31.699 -11.929 -11.324 1.00 95.31 177 MET A CA 1
ATOM 1347 C C . MET A 1 177 ? 31.629 -10.923 -12.482 1.00 95.31 177 MET A C 1
ATOM 1349 O O . MET A 1 177 ? 32.646 -10.678 -13.131 1.00 95.31 177 MET A O 1
ATOM 1353 N N . LEU A 1 178 ? 30.499 -10.232 -12.665 1.00 94.50 178 LEU A N 1
ATOM 1354 C CA . LEU A 1 178 ? 30.321 -9.254 -13.748 1.00 94.50 178 LEU A CA 1
ATOM 1355 C C . LEU A 1 178 ? 31.310 -8.077 -13.647 1.00 94.50 178 LEU A C 1
ATOM 1357 O O . LEU A 1 178 ? 31.932 -7.681 -14.635 1.00 94.50 178 LEU A O 1
ATOM 1361 N N . LYS A 1 179 ? 31.546 -7.557 -12.433 1.00 93.56 179 LYS A N 1
ATOM 1362 C CA . LYS A 1 179 ? 32.521 -6.476 -12.182 1.00 93.56 179 LYS A CA 1
ATOM 1363 C C . LYS A 1 179 ? 33.953 -6.835 -12.574 1.00 93.56 179 LYS A C 1
ATOM 1365 O O . LYS A 1 179 ? 34.716 -5.930 -12.924 1.00 93.56 179 LYS A O 1
ATOM 1370 N N . LYS A 1 180 ? 34.339 -8.116 -12.518 1.00 94.12 180 LYS A N 1
ATOM 1371 C CA . LYS A 1 180 ? 35.685 -8.573 -12.905 1.00 94.12 180 LYS A CA 1
ATOM 1372 C C . LYS A 1 180 ? 35.958 -8.312 -14.389 1.00 94.12 180 LYS A C 1
ATOM 1374 O O . LYS A 1 180 ? 37.071 -7.912 -14.725 1.00 94.12 180 LYS A O 1
ATOM 1379 N N . HIS A 1 181 ? 34.940 -8.469 -15.233 1.00 94.75 181 HIS A N 1
ATOM 1380 C CA . HIS A 1 181 ? 35.028 -8.300 -16.685 1.00 94.75 181 HIS A CA 1
ATOM 1381 C C . HIS A 1 181 ? 34.812 -6.851 -17.153 1.00 94.75 181 HIS A C 1
ATOM 1383 O O . HIS A 1 181 ? 35.125 -6.517 -18.292 1.00 94.75 181 HIS A O 1
ATOM 1389 N N . LEU A 1 182 ? 34.334 -5.964 -16.275 1.00 94.88 182 LEU A N 1
ATOM 1390 C CA . LEU A 1 182 ? 34.135 -4.551 -16.591 1.00 94.88 182 LEU A CA 1
ATOM 1391 C C . LEU A 1 182 ? 35.451 -3.749 -16.502 1.00 94.88 182 LEU A C 1
ATOM 1393 O O . LEU A 1 182 ? 36.150 -3.824 -15.475 1.00 94.88 182 LEU A O 1
ATOM 1397 N N . PRO A 1 183 ? 35.765 -2.906 -17.513 1.00 96.69 183 PRO A N 1
ATOM 1398 C CA . PRO A 1 183 ? 36.830 -1.912 -17.420 1.00 96.69 183 PRO A CA 1
ATOM 1399 C C . PRO A 1 183 ? 36.689 -1.064 -16.154 1.00 96.69 183 PRO A C 1
ATOM 1401 O O . PRO A 1 183 ? 35.579 -0.671 -15.788 1.00 96.69 183 PRO A O 1
ATOM 1404 N N . ARG A 1 184 ? 37.813 -0.734 -15.498 1.00 93.31 184 ARG A N 1
ATOM 1405 C CA . ARG A 1 184 ? 37.827 0.000 -14.214 1.00 93.31 184 ARG A CA 1
ATOM 1406 C C . ARG A 1 184 ? 36.931 1.244 -14.224 1.00 93.31 184 ARG A C 1
ATOM 1408 O O . ARG A 1 184 ? 36.193 1.446 -13.264 1.00 93.31 184 ARG A O 1
ATOM 1415 N N . ARG A 1 185 ? 36.935 2.004 -15.327 1.00 95.81 185 ARG A N 1
ATOM 1416 C CA . ARG A 1 185 ? 36.136 3.230 -15.499 1.00 95.81 185 ARG A CA 1
ATOM 1417 C C . ARG A 1 185 ? 34.618 3.031 -15.368 1.00 95.81 185 ARG A C 1
ATOM 1419 O O . ARG A 1 185 ? 33.934 3.962 -14.973 1.00 95.81 185 ARG A O 1
ATOM 1426 N N . TYR A 1 186 ? 34.091 1.834 -15.643 1.00 95.88 186 TYR A N 1
ATOM 1427 C CA . TYR A 1 186 ? 32.648 1.556 -15.590 1.00 95.88 186 TYR A CA 1
ATOM 1428 C C . TYR A 1 186 ? 32.191 0.875 -14.297 1.00 95.88 186 TYR A C 1
ATOM 1430 O O . TYR A 1 186 ? 30.994 0.732 -14.076 1.00 95.88 186 TYR A O 1
ATOM 1438 N N . ARG A 1 187 ? 33.108 0.449 -13.418 1.00 92.94 187 ARG A N 1
ATOM 1439 C CA . ARG A 1 187 ? 32.745 -0.346 -12.229 1.00 92.94 187 ARG A CA 1
ATOM 1440 C C . ARG A 1 187 ? 31.897 0.427 -11.222 1.00 92.94 187 ARG A C 1
ATOM 1442 O O . ARG A 1 187 ? 31.006 -0.164 -10.609 1.00 92.94 187 ARG A O 1
ATOM 1449 N N . GLN A 1 188 ? 32.168 1.721 -11.049 1.00 92.25 188 GLN A N 1
ATOM 1450 C CA . GLN A 1 188 ? 31.386 2.564 -10.146 1.00 92.25 188 GLN A CA 1
ATOM 1451 C C . GLN A 1 188 ? 29.982 2.795 -10.704 1.00 92.25 188 GLN A C 1
ATOM 1453 O O . GLN A 1 188 ? 29.011 2.475 -10.029 1.00 92.25 188 GLN A O 1
ATOM 1458 N N . TRP A 1 189 ? 29.889 3.230 -11.964 1.00 94.19 189 TRP A N 1
ATOM 1459 C CA . TRP A 1 189 ? 28.620 3.377 -12.681 1.00 94.19 189 TRP A CA 1
ATOM 1460 C C . TRP A 1 189 ? 27.776 2.093 -12.626 1.00 94.19 189 TRP A C 1
ATOM 1462 O O . TRP A 1 189 ? 26.627 2.135 -12.203 1.00 94.19 189 TRP A O 1
ATOM 1472 N N . PHE A 1 190 ? 28.373 0.933 -12.920 1.00 94.62 190 PHE A N 1
ATOM 1473 C CA . PHE A 1 190 ? 27.690 -0.360 -12.834 1.00 94.62 190 PHE A CA 1
ATOM 1474 C C . PHE A 1 190 ? 27.175 -0.661 -11.420 1.00 94.62 190 PHE A C 1
ATOM 1476 O O . PHE A 1 190 ? 26.069 -1.166 -11.261 1.00 94.62 190 PHE A O 1
ATOM 1483 N N . SER A 1 191 ? 27.954 -0.344 -10.380 1.00 90.75 191 SER A N 1
ATOM 1484 C CA . SER A 1 191 ? 27.521 -0.539 -8.988 1.00 90.75 191 SER A CA 1
ATOM 1485 C C . SER A 1 191 ? 26.308 0.318 -8.647 1.00 90.75 191 SER A C 1
ATOM 1487 O O . SER A 1 191 ? 25.406 -0.168 -7.977 1.00 90.75 191 SER A O 1
ATOM 1489 N N . THR A 1 192 ? 26.282 1.563 -9.126 1.00 91.75 192 THR A N 1
ATOM 1490 C CA . THR A 1 192 ? 25.143 2.467 -8.960 1.00 91.75 192 THR A CA 1
ATOM 1491 C C . THR A 1 192 ? 23.915 1.945 -9.703 1.00 91.75 192 THR A C 1
ATOM 1493 O O . THR A 1 192 ? 22.848 1.858 -9.106 1.00 91.75 192 THR A O 1
ATOM 1496 N N . CYS A 1 193 ? 24.061 1.516 -10.961 1.00 90.19 193 CYS A N 1
ATOM 1497 C CA . CYS A 1 193 ? 22.953 0.953 -11.741 1.00 90.19 193 CYS A CA 1
ATOM 1498 C C . CYS A 1 193 ? 22.366 -0.319 -11.116 1.00 90.19 193 CYS A C 1
ATOM 1500 O O . CYS A 1 193 ? 21.166 -0.551 -11.207 1.00 90.19 193 CYS A O 1
ATOM 1502 N N . MET A 1 194 ? 23.202 -1.140 -10.478 1.00 92.94 194 MET A N 1
ATOM 1503 C CA . MET A 1 194 ? 22.793 -2.430 -9.918 1.00 92.94 194 MET A CA 1
ATOM 1504 C C . MET A 1 194 ? 22.416 -2.376 -8.434 1.00 92.94 194 MET A C 1
ATOM 1506 O O . MET A 1 194 ? 22.096 -3.417 -7.865 1.00 92.94 194 MET A O 1
ATOM 1510 N N . ALA A 1 195 ? 22.446 -1.199 -7.797 1.00 88.38 195 ALA A N 1
ATOM 1511 C CA . ALA A 1 195 ? 22.210 -1.053 -6.358 1.00 88.38 195 ALA A CA 1
ATOM 1512 C C . ALA A 1 195 ? 20.853 -1.628 -5.911 1.00 88.38 195 ALA A C 1
ATOM 1514 O O . ALA A 1 195 ? 20.774 -2.238 -4.850 1.00 88.38 195 ALA A O 1
ATOM 1515 N N . HIS A 1 196 ? 19.834 -1.489 -6.762 1.00 88.00 196 HIS A N 1
ATOM 1516 C CA . HIS A 1 196 ? 18.459 -1.940 -6.523 1.00 88.00 196 HIS A CA 1
ATOM 1517 C C . HIS A 1 196 ? 18.023 -3.067 -7.466 1.00 88.00 196 HIS A C 1
ATOM 1519 O O . HIS A 1 196 ? 16.847 -3.398 -7.540 1.00 88.00 196 HIS A O 1
ATOM 1525 N N . ALA A 1 197 ? 18.949 -3.669 -8.220 1.00 89.94 197 ALA A N 1
ATOM 1526 C CA . ALA A 1 197 ? 18.585 -4.654 -9.242 1.00 89.94 197 ALA A CA 1
ATOM 1527 C C . ALA A 1 197 ? 18.126 -6.008 -8.665 1.00 89.94 197 ALA A C 1
ATOM 1529 O O . ALA A 1 197 ? 17.589 -6.825 -9.406 1.00 89.94 197 ALA A O 1
ATOM 1530 N N . ASN A 1 198 ? 18.321 -6.244 -7.362 1.00 93.44 198 ASN A N 1
ATOM 1531 C CA . ASN A 1 198 ? 17.760 -7.405 -6.664 1.00 93.44 198 ASN A CA 1
ATOM 1532 C C . ASN A 1 198 ? 16.431 -7.100 -5.957 1.00 93.44 198 ASN A C 1
ATOM 1534 O O . ASN A 1 198 ? 15.835 -8.006 -5.375 1.00 93.44 198 ASN A O 1
ATOM 1538 N N . ASP A 1 199 ? 15.981 -5.843 -5.972 1.00 91.56 199 ASP A N 1
ATOM 1539 C CA . ASP A 1 199 ? 14.716 -5.463 -5.355 1.00 91.56 199 ASP A CA 1
ATOM 1540 C C . ASP A 1 199 ? 13.557 -5.959 -6.239 1.00 91.56 199 ASP A C 1
ATOM 1542 O O . ASP A 1 199 ? 13.647 -5.828 -7.461 1.00 91.56 199 ASP A O 1
ATOM 1546 N N . PRO A 1 200 ? 12.452 -6.471 -5.661 1.00 92.19 200 PRO A N 1
ATOM 1547 C CA . PRO A 1 200 ? 11.312 -6.956 -6.432 1.00 92.19 200 PRO A CA 1
ATOM 1548 C C . PRO A 1 200 ? 10.742 -5.895 -7.381 1.00 92.19 200 PRO A C 1
ATOM 1550 O O . PRO A 1 200 ? 10.662 -4.719 -7.031 1.00 92.19 200 PRO A O 1
ATOM 1553 N N . PHE A 1 201 ? 10.253 -6.290 -8.555 1.00 92.69 201 PHE A N 1
ATOM 1554 C CA . PHE A 1 201 ? 9.487 -5.381 -9.414 1.00 92.69 201 PHE A CA 1
ATOM 1555 C C . PHE A 1 201 ? 8.137 -5.014 -8.792 1.00 92.69 201 PHE A C 1
ATOM 1557 O O . PHE A 1 201 ? 7.536 -5.812 -8.073 1.00 92.69 201 PHE A O 1
ATOM 1564 N N . LEU A 1 202 ? 7.594 -3.843 -9.149 1.00 94.69 202 LEU A N 1
ATOM 1565 C CA . LEU A 1 202 ? 6.265 -3.413 -8.693 1.00 94.69 202 LEU A CA 1
ATOM 1566 C C . LEU A 1 202 ? 5.181 -4.472 -8.969 1.00 94.69 202 LEU A C 1
ATOM 1568 O O . LEU A 1 202 ? 4.357 -4.732 -8.102 1.00 94.69 202 LEU A O 1
ATOM 1572 N N . SER A 1 203 ? 5.222 -5.152 -10.116 1.00 95.69 203 SER A N 1
ATOM 1573 C CA . SER A 1 203 ? 4.254 -6.202 -10.460 1.00 95.69 203 SER A CA 1
ATOM 1574 C C . SER A 1 203 ? 4.300 -7.382 -9.494 1.00 95.69 203 SER A C 1
ATOM 1576 O O . SER A 1 203 ? 3.250 -7.906 -9.126 1.00 95.69 203 SER A O 1
ATOM 1578 N N . GLN A 1 204 ? 5.495 -7.783 -9.058 1.00 95.69 204 GLN A N 1
ATOM 1579 C CA . GLN A 1 204 ? 5.662 -8.830 -8.056 1.00 95.69 204 GLN A CA 1
ATOM 1580 C C . GLN A 1 204 ? 5.120 -8.362 -6.704 1.00 95.69 204 GLN A C 1
ATOM 1582 O O . GLN A 1 204 ? 4.321 -9.066 -6.094 1.00 95.69 204 GLN A O 1
ATOM 1587 N N . ARG A 1 205 ? 5.461 -7.137 -6.284 1.00 97.38 205 ARG A N 1
ATOM 1588 C CA . ARG A 1 205 ? 4.968 -6.558 -5.024 1.00 97.38 205 ARG A CA 1
ATOM 1589 C C . ARG A 1 205 ? 3.445 -6.509 -4.966 1.00 97.38 205 ARG A C 1
ATOM 1591 O O . ARG A 1 205 ? 2.850 -6.926 -3.980 1.00 97.38 205 ARG A O 1
ATOM 1598 N N . LEU A 1 206 ? 2.808 -6.036 -6.037 1.00 98.25 206 LEU A N 1
ATOM 1599 C CA . LEU A 1 206 ? 1.350 -5.981 -6.145 1.00 98.25 206 LEU A CA 1
ATOM 1600 C C . 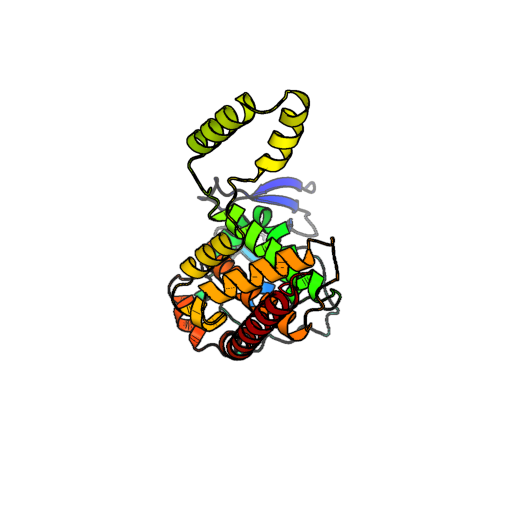LEU A 1 206 ? 0.722 -7.379 -6.146 1.00 98.25 206 LEU A C 1
ATOM 1602 O O . LEU A 1 206 ? -0.335 -7.562 -5.551 1.00 98.25 206 LEU A O 1
ATOM 1606 N N . THR A 1 207 ? 1.388 -8.366 -6.752 1.00 97.88 207 THR A N 1
ATOM 1607 C CA . THR A 1 207 ? 0.936 -9.766 -6.732 1.00 97.88 207 THR A CA 1
ATOM 1608 C C . THR A 1 207 ? 0.966 -10.331 -5.313 1.00 97.88 207 THR A C 1
ATOM 1610 O O . THR A 1 207 ? -0.004 -10.941 -4.876 1.00 97.88 207 THR A O 1
ATOM 1613 N N . GLU A 1 208 ? 2.042 -10.088 -4.565 1.00 97.69 208 GLU A N 1
ATOM 1614 C CA . GLU A 1 208 ? 2.177 -10.546 -3.178 1.00 97.69 208 GLU A CA 1
ATOM 1615 C C . GLU A 1 208 ? 1.212 -9.817 -2.229 1.00 97.69 208 GLU A C 1
ATOM 1617 O O . GLU A 1 208 ? 0.639 -10.439 -1.336 1.00 97.69 208 GLU A O 1
ATOM 1622 N N . LEU A 1 209 ? 0.960 -8.520 -2.446 1.00 97.94 209 LEU A N 1
ATOM 1623 C CA . LEU A 1 209 ? -0.083 -7.791 -1.718 1.00 97.94 209 LEU A CA 1
ATOM 1624 C C . LEU A 1 209 ? -1.478 -8.350 -2.020 1.00 97.94 209 LEU A C 1
ATOM 1626 O O . LEU A 1 209 ? -2.232 -8.620 -1.092 1.00 97.94 209 LEU A O 1
ATOM 1630 N N . ALA A 1 210 ? -1.812 -8.573 -3.292 1.00 97.00 210 ALA A N 1
ATOM 1631 C CA . ALA A 1 210 ? -3.084 -9.173 -3.685 1.00 97.00 210 ALA A CA 1
ATOM 1632 C C . ALA A 1 210 ? -3.263 -10.581 -3.092 1.00 97.00 210 ALA A C 1
ATOM 1634 O O . ALA A 1 210 ? -4.351 -10.919 -2.628 1.00 97.00 210 ALA A O 1
ATOM 1635 N N . ALA A 1 211 ? -2.190 -11.377 -3.024 1.00 96.12 211 ALA A N 1
ATOM 1636 C CA . ALA A 1 211 ? -2.221 -12.713 -2.437 1.00 96.12 211 ALA A CA 1
ATOM 1637 C C . ALA A 1 211 ? -2.618 -12.710 -0.948 1.00 96.12 211 ALA A C 1
ATOM 1639 O O . ALA A 1 211 ? -3.312 -13.629 -0.519 1.00 96.12 211 ALA A O 1
ATOM 1640 N N . GLN A 1 212 ? -2.266 -11.670 -0.176 1.00 94.81 212 GLN A N 1
ATOM 1641 C CA . GLN A 1 212 ? -2.715 -11.537 1.222 1.00 94.81 212 GLN A CA 1
ATOM 1642 C C 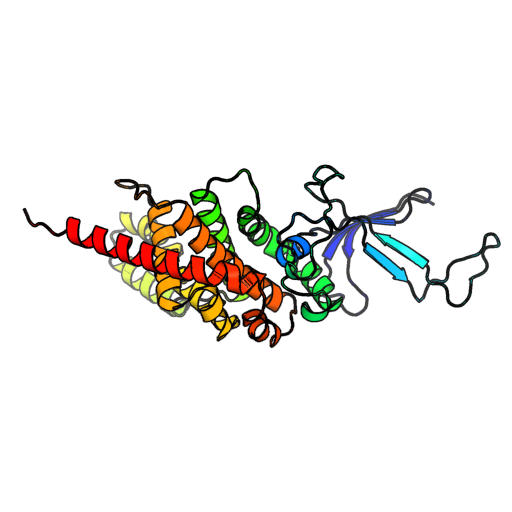. GLN A 1 212 ? -4.238 -11.417 1.354 1.00 94.81 212 GLN A C 1
ATOM 1644 O O . GLN A 1 212 ? -4.799 -11.772 2.388 1.00 94.81 212 GLN A O 1
ATOM 1649 N N . LEU A 1 213 ? -4.909 -10.910 0.319 1.00 93.12 213 LEU A N 1
ATOM 1650 C CA . LEU A 1 213 ? -6.357 -10.729 0.307 1.00 93.12 213 LEU A CA 1
ATOM 1651 C C . LEU A 1 213 ? -7.096 -11.980 -0.202 1.00 93.12 213 LEU A C 1
ATOM 1653 O O . LEU A 1 213 ? -8.298 -12.126 0.024 1.00 93.12 213 LEU A O 1
ATOM 1657 N N . GLY A 1 214 ? -6.399 -12.897 -0.878 1.00 91.44 214 GLY A N 1
ATOM 1658 C CA . GLY A 1 214 ? -7.008 -14.079 -1.483 1.00 91.44 214 GLY A CA 1
ATOM 1659 C C . GLY A 1 214 ? -8.035 -13.714 -2.573 1.00 91.44 214 GLY A C 1
ATOM 1660 O O . GLY A 1 214 ? -7.830 -12.741 -3.302 1.00 91.44 214 GLY A O 1
ATOM 1661 N N . PRO A 1 215 ? -9.158 -14.451 -2.696 1.00 89.88 215 PRO A N 1
ATOM 1662 C CA . PRO A 1 215 ? -10.129 -14.262 -3.784 1.00 89.88 215 PRO A CA 1
ATOM 1663 C C . PRO A 1 215 ? -10.741 -12.857 -3.893 1.00 89.88 215 PRO A C 1
ATOM 1665 O O . PRO A 1 215 ? -11.142 -12.440 -4.977 1.00 89.88 215 PRO A O 1
ATOM 1668 N N . VAL A 1 216 ? -10.798 -12.085 -2.801 1.00 90.06 216 VAL A N 1
ATOM 1669 C CA . VAL A 1 216 ? -11.328 -10.709 -2.854 1.00 90.06 216 VAL A CA 1
ATOM 1670 C C . VAL A 1 216 ? -10.450 -9.779 -3.701 1.00 90.06 216 VAL A C 1
ATOM 1672 O O . VAL A 1 216 ? -10.954 -8.791 -4.231 1.00 90.06 216 VAL A O 1
ATOM 1675 N N . ALA A 1 217 ? -9.163 -10.091 -3.898 1.00 93.69 217 ALA A N 1
ATOM 1676 C CA . ALA A 1 217 ? -8.320 -9.321 -4.807 1.00 93.69 217 ALA A CA 1
ATOM 1677 C C . ALA A 1 217 ? -8.907 -9.312 -6.226 1.00 93.69 217 ALA A C 1
ATOM 1679 O O . ALA A 1 217 ? -9.014 -8.252 -6.838 1.00 93.69 217 ALA A O 1
ATOM 1680 N N . GLU A 1 218 ? -9.385 -10.458 -6.714 1.00 93.06 218 GLU A N 1
ATOM 1681 C CA . GLU A 1 218 ? -10.007 -10.547 -8.038 1.00 93.06 218 GLU A CA 1
ATOM 1682 C C . GLU A 1 218 ? -11.333 -9.786 -8.112 1.00 93.06 218 GLU A C 1
ATOM 1684 O O . GLU A 1 218 ? -11.660 -9.182 -9.136 1.00 93.06 218 GLU A O 1
ATOM 1689 N N . VAL A 1 219 ? -12.077 -9.730 -7.005 1.00 90.94 219 VAL A N 1
ATOM 1690 C CA . VAL A 1 219 ? -13.275 -8.889 -6.924 1.00 90.94 219 VAL A CA 1
ATOM 1691 C C . VAL A 1 219 ? -12.905 -7.420 -7.117 1.00 90.94 219 VAL A C 1
ATOM 1693 O O . VAL A 1 219 ? -13.572 -6.741 -7.896 1.00 90.94 219 VAL A O 1
ATOM 1696 N N . LEU A 1 220 ? -11.834 -6.956 -6.462 1.00 91.94 220 LEU A N 1
ATOM 1697 C CA . LEU A 1 220 ? -11.387 -5.560 -6.460 1.00 91.94 220 LEU A CA 1
ATOM 1698 C C . LEU A 1 220 ? -10.810 -5.102 -7.798 1.00 91.94 220 LEU A C 1
ATOM 1700 O O . LEU A 1 220 ? -11.084 -3.981 -8.226 1.00 91.94 220 LEU A O 1
ATOM 1704 N N . VAL A 1 221 ? -9.985 -5.938 -8.433 1.00 94.75 221 VAL A N 1
ATOM 1705 C CA . VAL A 1 221 ? -9.181 -5.519 -9.594 1.00 94.75 221 VAL A CA 1
ATOM 1706 C C . VAL A 1 221 ? -9.409 -6.342 -10.862 1.00 94.75 221 VAL A C 1
ATOM 1708 O O . VAL A 1 221 ? -8.909 -5.970 -11.922 1.00 94.75 221 VAL A O 1
ATOM 1711 N N . GLY A 1 222 ? -10.197 -7.417 -10.798 1.00 93.50 222 GLY A N 1
ATOM 1712 C CA . GLY A 1 222 ? -10.331 -8.385 -11.888 1.00 93.50 222 GLY A CA 1
ATOM 1713 C C . GLY A 1 222 ? -9.138 -9.333 -11.952 1.00 93.50 222 GLY A C 1
ATOM 1714 O O . GLY A 1 222 ? -8.638 -9.775 -10.925 1.00 93.50 222 GLY A O 1
ATOM 1715 N N . ASP A 1 223 ? -8.665 -9.641 -13.161 1.00 96.25 223 ASP A N 1
ATOM 1716 C CA . ASP A 1 223 ? -7.495 -10.504 -13.348 1.00 96.25 223 ASP A CA 1
ATOM 1717 C C . ASP A 1 223 ? -6.239 -9.871 -12.721 1.00 96.25 223 ASP A C 1
ATOM 1719 O O . ASP A 1 223 ? -5.657 -8.922 -13.260 1.00 96.25 223 ASP A O 1
ATOM 1723 N N . VAL A 1 224 ? -5.824 -10.400 -11.565 1.00 97.56 224 VAL A N 1
ATOM 1724 C CA . VAL A 1 224 ? -4.704 -9.873 -10.769 1.00 97.56 224 VAL A CA 1
ATOM 1725 C C . VAL A 1 224 ? -3.404 -9.806 -11.585 1.00 97.56 224 VAL A C 1
ATOM 1727 O O . VAL A 1 224 ? -2.777 -8.742 -11.588 1.00 97.56 224 VAL A O 1
ATOM 1730 N N . PRO A 1 225 ? -2.984 -10.850 -12.334 1.00 97.25 225 PRO A N 1
ATOM 1731 C CA . PRO A 1 225 ? -1.770 -10.782 -13.147 1.00 97.25 225 PRO A CA 1
ATOM 1732 C C . PRO A 1 225 ? -1.791 -9.658 -14.193 1.00 97.25 225 PRO A C 1
ATOM 1734 O O . PRO A 1 225 ? -0.778 -8.976 -14.391 1.00 97.25 225 PRO A O 1
ATOM 1737 N N . THR A 1 226 ? -2.923 -9.447 -14.865 1.00 96.69 226 THR A N 1
ATOM 1738 C CA . THR A 1 226 ? -3.094 -8.371 -15.850 1.00 96.69 226 THR A CA 1
ATOM 1739 C C . THR A 1 226 ? -3.077 -7.006 -15.181 1.00 96.69 226 THR A C 1
ATOM 1741 O O . THR A 1 226 ? -2.328 -6.130 -15.619 1.00 96.69 226 THR A O 1
ATOM 1744 N N . TRP A 1 227 ? -3.817 -6.830 -14.086 1.00 97.81 227 TRP A N 1
ATOM 1745 C CA . TRP A 1 227 ? -3.815 -5.590 -13.312 1.00 97.81 227 TRP A CA 1
ATOM 1746 C C . TRP A 1 227 ? -2.403 -5.214 -12.830 1.00 97.81 227 TRP A C 1
ATOM 1748 O O . TRP A 1 227 ? -1.947 -4.096 -13.089 1.00 97.81 227 TRP A O 1
ATOM 1758 N N . CYS A 1 228 ? -1.654 -6.156 -12.242 1.00 97.69 228 CYS A N 1
ATOM 1759 C CA . CYS A 1 228 ? -0.272 -5.944 -11.796 1.00 97.69 228 CYS A CA 1
ATOM 1760 C C . CYS A 1 228 ? 0.637 -5.447 -12.932 1.00 97.69 228 CYS A C 1
ATOM 1762 O O . CYS A 1 228 ? 1.446 -4.530 -12.740 1.00 97.69 228 CYS A O 1
ATOM 1764 N N . LYS A 1 229 ? 0.514 -6.042 -14.128 1.00 95.75 229 LYS A N 1
ATOM 1765 C CA . LYS A 1 229 ? 1.278 -5.640 -15.321 1.00 95.75 229 LYS A CA 1
ATOM 1766 C C . LYS A 1 229 ? 0.885 -4.245 -15.798 1.00 95.75 229 LYS A C 1
ATOM 1768 O O . LYS A 1 229 ? 1.773 -3.441 -16.087 1.00 95.75 229 LYS A O 1
ATOM 1773 N N . VAL A 1 230 ? -0.415 -3.952 -15.858 1.00 94.94 230 VAL A N 1
ATOM 1774 C CA . VAL A 1 230 ? -0.941 -2.652 -16.295 1.00 94.94 230 VAL A CA 1
ATOM 1775 C C . VAL A 1 230 ? -0.458 -1.540 -15.375 1.00 94.94 230 VAL A C 1
ATOM 1777 O O . VAL A 1 230 ? 0.156 -0.596 -15.868 1.00 94.94 230 VAL A O 1
ATOM 1780 N N . VAL A 1 231 ? -0.647 -1.676 -14.058 1.00 96.38 231 VAL A N 1
ATOM 1781 C CA . VAL A 1 231 ? -0.214 -0.670 -13.073 1.00 96.38 231 VAL A CA 1
ATOM 1782 C C . VAL A 1 231 ? 1.294 -0.448 -13.155 1.00 96.38 231 VAL A C 1
ATOM 1784 O O . VAL A 1 231 ? 1.748 0.692 -13.238 1.00 96.38 231 VAL A O 1
ATOM 1787 N N . SER A 1 232 ? 2.079 -1.527 -13.220 1.00 94.75 232 SER A N 1
ATOM 1788 C CA . SER A 1 232 ? 3.540 -1.426 -13.314 1.00 94.75 232 SER A CA 1
ATOM 1789 C C . SER A 1 232 ? 3.998 -0.696 -14.573 1.00 94.75 232 SER A C 1
ATOM 1791 O O . SER A 1 232 ? 4.913 0.125 -14.519 1.00 94.75 232 SER A O 1
ATOM 1793 N N . ARG A 1 233 ? 3.349 -0.961 -15.710 1.00 91.94 233 ARG A N 1
ATOM 1794 C CA . ARG A 1 233 ? 3.675 -0.301 -16.975 1.00 91.94 233 ARG A CA 1
ATOM 1795 C C . ARG A 1 233 ? 3.235 1.157 -16.991 1.00 91.94 233 ARG A C 1
ATOM 1797 O O . ARG A 1 233 ? 4.034 1.997 -17.381 1.00 91.94 233 ARG A O 1
ATOM 1804 N N . CYS A 1 234 ? 2.028 1.471 -16.519 1.00 92.50 234 CYS A N 1
ATOM 1805 C CA . CYS A 1 234 ? 1.575 2.854 -16.361 1.00 92.50 234 CYS A CA 1
ATOM 1806 C C . CYS A 1 234 ? 2.530 3.646 -15.461 1.00 92.50 234 CYS A C 1
ATOM 1808 O O . CYS A 1 234 ? 2.913 4.757 -15.814 1.00 92.50 234 CYS A O 1
ATOM 1810 N N . ARG A 1 235 ? 2.986 3.055 -14.347 1.00 92.81 235 ARG A N 1
ATOM 1811 C CA . ARG A 1 235 ? 3.972 3.682 -13.456 1.00 92.81 235 ARG A CA 1
ATOM 1812 C C . ARG A 1 235 ? 5.273 3.972 -14.189 1.00 92.81 235 ARG A C 1
ATOM 1814 O O . ARG A 1 235 ? 5.751 5.097 -14.122 1.00 92.81 235 ARG A O 1
ATOM 1821 N N . ASN A 1 236 ? 5.824 2.989 -14.898 1.00 89.81 236 ASN A N 1
ATOM 1822 C CA . ASN A 1 236 ? 7.071 3.170 -15.640 1.00 89.81 236 ASN A CA 1
ATOM 1823 C C . ASN A 1 236 ? 6.930 4.243 -16.729 1.00 89.81 236 ASN A C 1
ATOM 1825 O O . ASN A 1 236 ? 7.762 5.144 -16.802 1.00 89.81 236 ASN A O 1
ATOM 1829 N N . ASP A 1 237 ? 5.856 4.190 -17.519 1.00 88.88 237 ASP A N 1
ATOM 1830 C CA . ASP A 1 237 ? 5.593 5.142 -18.602 1.00 88.88 237 ASP A CA 1
ATOM 1831 C C . ASP A 1 237 ? 5.409 6.583 -18.074 1.00 88.88 237 ASP A C 1
ATOM 1833 O O . ASP A 1 237 ? 5.774 7.531 -18.761 1.00 88.88 237 ASP A O 1
ATOM 1837 N N . LEU A 1 238 ? 4.878 6.769 -16.857 1.00 88.75 238 LEU A N 1
ATOM 1838 C CA . LEU A 1 238 ? 4.744 8.089 -16.222 1.00 88.75 238 LEU A CA 1
ATOM 1839 C C . LEU A 1 238 ? 6.050 8.605 -15.595 1.00 88.75 238 LEU A C 1
ATOM 1841 O O . LEU A 1 238 ? 6.238 9.817 -15.505 1.00 88.75 238 LEU A O 1
ATOM 1845 N N . THR A 1 239 ? 6.946 7.718 -15.150 1.00 84.19 239 THR A N 1
ATOM 1846 C CA . THR A 1 239 ? 8.235 8.109 -14.546 1.00 84.19 239 THR A CA 1
ATOM 1847 C C . THR A 1 239 ? 9.351 8.321 -15.566 1.00 84.19 239 THR A C 1
ATOM 1849 O O . THR A 1 239 ? 10.271 9.095 -15.311 1.00 84.19 239 THR A O 1
ATOM 1852 N N . HIS A 1 240 ? 9.295 7.640 -16.710 1.00 74.69 240 HIS A N 1
ATOM 1853 C CA . HIS A 1 240 ? 10.279 7.789 -17.776 1.00 74.69 240 HIS A CA 1
ATOM 1854 C C . HIS A 1 240 ? 9.834 8.906 -18.726 1.00 74.69 240 HIS A C 1
ATOM 1856 O O . HIS A 1 240 ? 8.990 8.710 -19.594 1.00 74.69 240 HIS A O 1
ATOM 1862 N N . LEU A 1 241 ? 10.412 10.096 -18.542 1.00 60.88 241 LEU A N 1
ATOM 1863 C CA . LEU A 1 241 ? 10.131 11.297 -19.344 1.00 60.88 241 LEU A CA 1
ATOM 1864 C C . LEU A 1 241 ? 10.824 11.285 -20.722 1.00 60.88 241 LEU A C 1
ATOM 1866 O O . LEU A 1 241 ? 10.710 12.246 -21.484 1.00 60.88 241 LEU A O 1
ATOM 1870 N N . ASP A 1 242 ? 11.531 10.204 -21.041 1.00 53.62 242 ASP A N 1
ATOM 1871 C CA . ASP A 1 242 ? 12.432 10.094 -22.182 1.00 53.62 242 ASP A CA 1
ATOM 1872 C C . ASP A 1 242 ? 11.652 9.630 -23.433 1.00 53.62 242 ASP A C 1
ATOM 1874 O O . ASP A 1 242 ? 11.792 8.497 -23.890 1.00 53.62 242 ASP A O 1
ATOM 1878 N N . GLY A 1 243 ? 10.766 10.480 -23.973 1.00 57.62 243 GLY A N 1
ATOM 1879 C CA . GLY A 1 243 ? 10.019 10.195 -25.209 1.00 57.62 243 GLY A CA 1
ATOM 1880 C C . GLY A 1 243 ? 8.715 10.981 -25.396 1.00 57.62 243 GLY A C 1
ATOM 1881 O O . GLY A 1 243 ? 8.421 11.928 -24.665 1.00 57.62 243 GLY A O 1
ATOM 1882 N N . GLN A 1 244 ? 7.908 10.581 -26.393 1.00 53.66 244 GLN A N 1
ATOM 1883 C CA . GLN A 1 244 ? 6.532 11.071 -26.536 1.00 53.66 244 GLN A CA 1
ATOM 1884 C C . GLN A 1 244 ? 5.739 10.674 -25.287 1.00 53.66 244 GLN A C 1
ATOM 1886 O O . GLN A 1 244 ? 5.568 9.486 -25.013 1.00 53.66 244 GLN A O 1
ATOM 1891 N N . ARG A 1 245 ? 5.256 11.668 -24.528 1.00 58.16 245 ARG A N 1
ATOM 1892 C CA . ARG A 1 245 ? 4.390 11.427 -23.369 1.00 58.16 245 ARG A CA 1
ATOM 1893 C C . ARG A 1 245 ? 3.207 10.585 -23.818 1.00 58.16 245 ARG A C 1
ATOM 1895 O O . ARG A 1 245 ? 2.369 11.057 -24.586 1.00 58.16 245 ARG A O 1
ATOM 1902 N N . LYS A 1 246 ? 3.113 9.356 -23.314 1.00 67.44 246 LYS A N 1
ATOM 1903 C CA . LYS A 1 246 ? 1.869 8.607 -23.426 1.00 67.44 246 LYS A CA 1
ATOM 1904 C C . LYS A 1 246 ? 0.816 9.334 -22.616 1.00 67.44 246 LYS A C 1
ATOM 1906 O O . LYS A 1 246 ? 0.904 9.427 -21.394 1.00 67.44 246 LYS A O 1
ATOM 1911 N N . ILE A 1 247 ? -0.161 9.870 -23.329 1.00 70.81 247 ILE A N 1
ATOM 1912 C CA . ILE A 1 247 ? -1.323 10.495 -22.725 1.00 70.81 247 ILE A CA 1
ATOM 1913 C C . ILE A 1 247 ? -2.258 9.360 -22.335 1.00 70.81 247 ILE A C 1
ATOM 1915 O O . ILE A 1 247 ? -2.837 8.687 -23.187 1.00 70.81 247 ILE A O 1
ATOM 1919 N N . TYR A 1 248 ? -2.363 9.123 -21.0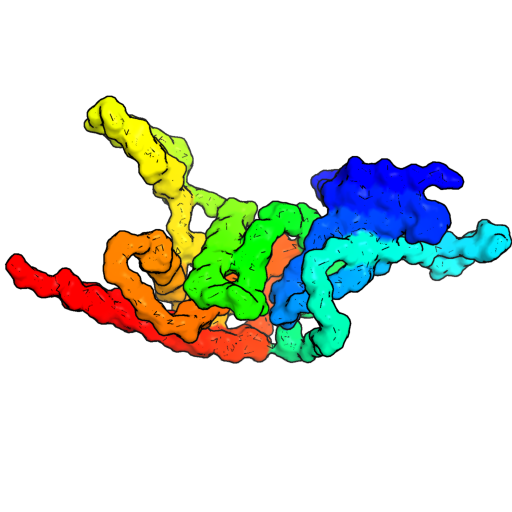34 1.00 82.44 248 TYR A N 1
ATOM 1920 C CA . TYR A 1 248 ? -3.363 8.222 -20.492 1.00 82.44 248 TYR A CA 1
ATOM 1921 C C . TYR A 1 248 ? -4.697 8.952 -20.371 1.00 82.44 248 TYR A C 1
ATOM 1923 O O . TYR A 1 248 ? -4.749 10.144 -20.067 1.00 82.44 248 TYR A O 1
ATOM 1931 N N . ASN A 1 249 ? -5.794 8.227 -20.575 1.00 87.62 249 ASN A N 1
ATOM 1932 C CA . ASN A 1 249 ? -7.098 8.732 -20.182 1.00 87.62 249 ASN A CA 1
ATOM 1933 C C . ASN A 1 249 ? -7.113 8.888 -18.652 1.00 87.62 249 ASN A C 1
ATOM 1935 O O . ASN A 1 249 ? -6.892 7.917 -17.924 1.00 87.62 249 ASN A O 1
ATOM 1939 N N . GLY A 1 250 ? -7.382 10.101 -18.164 1.00 88.88 250 GLY A N 1
ATOM 1940 C CA . GLY A 1 250 ? -7.376 10.392 -16.730 1.00 88.88 250 GLY A CA 1
ATOM 1941 C C . GLY A 1 250 ? -8.366 9.540 -15.927 1.00 88.88 250 GLY A C 1
ATOM 1942 O O . GLY A 1 250 ? -8.070 9.174 -14.795 1.00 88.88 250 GLY A O 1
ATOM 1943 N N . SER A 1 251 ? -9.505 9.154 -16.512 1.00 92.81 251 SER A N 1
ATOM 1944 C CA . SER A 1 251 ? -10.463 8.255 -15.860 1.00 92.81 251 SER A CA 1
ATOM 1945 C C . SER A 1 251 ? -9.915 6.835 -15.728 1.00 92.81 251 SER A C 1
ATOM 1947 O O . SER A 1 251 ? -10.059 6.228 -14.671 1.00 92.81 251 SER A O 1
ATOM 1949 N N . ASP A 1 252 ? -9.240 6.312 -16.752 1.00 94.56 252 ASP A N 1
ATOM 1950 C CA . ASP A 1 252 ? -8.647 4.974 -16.671 1.00 94.56 252 ASP A CA 1
ATOM 1951 C C . ASP A 1 252 ? -7.519 4.930 -15.638 1.00 94.56 252 ASP A C 1
ATOM 1953 O O . ASP A 1 252 ? -7.433 3.994 -14.841 1.00 94.56 252 ASP A O 1
ATOM 1957 N N . LEU A 1 253 ? -6.699 5.982 -15.596 1.00 94.00 253 LEU A N 1
ATOM 1958 C CA . LEU A 1 253 ? -5.641 6.107 -14.602 1.00 94.00 253 LEU A CA 1
ATOM 1959 C C . LEU A 1 253 ? -6.203 6.253 -13.181 1.00 94.00 253 LEU A C 1
ATOM 1961 O O . LEU A 1 253 ? -5.665 5.665 -12.244 1.00 94.00 253 LEU A O 1
ATOM 1965 N N . HIS A 1 254 ? -7.316 6.976 -13.029 1.00 94.62 254 HIS A N 1
ATOM 1966 C CA . HIS A 1 254 ? -8.039 7.077 -11.765 1.00 94.62 254 HIS A CA 1
ATOM 1967 C C . HIS A 1 254 ? -8.495 5.716 -11.257 1.00 94.62 254 HIS A C 1
ATOM 1969 O O . HIS A 1 254 ? -8.217 5.373 -10.112 1.00 94.62 254 HIS A O 1
ATOM 1975 N N . TRP A 1 255 ? -9.140 4.915 -12.099 1.00 95.50 255 TRP A N 1
ATOM 1976 C CA . TRP A 1 255 ? -9.622 3.602 -11.683 1.00 95.50 255 TRP A CA 1
ATOM 1977 C C . TRP A 1 255 ? -8.482 2.601 -11.451 1.00 95.50 255 TRP A C 1
ATOM 1979 O O . TRP A 1 255 ? -8.554 1.792 -10.529 1.00 95.50 255 TRP A O 1
ATOM 1989 N N . ALA A 1 256 ? -7.377 2.690 -12.197 1.00 95.81 256 ALA A N 1
ATOM 1990 C CA . ALA A 1 256 ? -6.176 1.909 -11.896 1.00 95.81 256 ALA A CA 1
ATOM 1991 C C . ALA A 1 256 ? -5.558 2.290 -10.531 1.00 95.81 256 ALA A C 1
ATOM 1993 O O . ALA A 1 256 ? -5.141 1.410 -9.766 1.00 95.81 256 ALA A O 1
ATOM 1994 N N . ALA A 1 257 ? -5.537 3.588 -10.199 1.00 95.69 257 ALA A N 1
ATOM 1995 C CA . ALA A 1 257 ? -5.126 4.073 -8.882 1.00 95.69 257 ALA A CA 1
ATOM 1996 C C . ALA A 1 257 ? -6.092 3.598 -7.788 1.00 95.69 257 ALA A C 1
ATOM 1998 O O . ALA A 1 257 ? -5.638 3.121 -6.755 1.00 95.69 257 ALA A O 1
ATOM 1999 N N . GLU A 1 258 ? -7.403 3.646 -8.032 1.00 94.12 258 GLU A N 1
ATOM 2000 C CA . GLU A 1 258 ? -8.440 3.198 -7.097 1.00 94.12 258 GLU A CA 1
ATOM 2001 C C . GLU A 1 258 ? -8.286 1.712 -6.745 1.00 94.12 258 GLU A C 1
ATOM 2003 O O . GLU A 1 258 ? -8.299 1.345 -5.572 1.00 94.12 258 GLU A O 1
ATOM 2008 N N . GLY A 1 259 ? -8.045 0.847 -7.736 1.00 95.38 259 GLY A N 1
ATOM 2009 C CA . GLY A 1 259 ? -7.752 -0.569 -7.491 1.00 95.38 259 GLY A CA 1
ATOM 2010 C C . GLY A 1 259 ? -6.510 -0.767 -6.612 1.00 95.38 259 GLY A C 1
ATOM 2011 O O . GLY A 1 259 ? -6.539 -1.520 -5.639 1.00 95.38 259 GLY A O 1
ATOM 2012 N N . THR A 1 260 ? -5.439 -0.022 -6.898 1.00 97.50 260 THR A N 1
ATOM 2013 C CA . THR A 1 260 ? -4.185 -0.064 -6.123 1.00 97.50 260 THR A CA 1
ATOM 2014 C C . THR A 1 260 ? -4.358 0.465 -4.704 1.00 97.50 260 THR A C 1
ATOM 2016 O O . THR A 1 260 ? -3.827 -0.120 -3.757 1.00 97.50 260 THR A O 1
ATOM 2019 N N . PHE A 1 261 ? -5.144 1.525 -4.535 1.00 95.44 261 PHE A N 1
ATOM 2020 C CA . PHE A 1 261 ? -5.517 2.067 -3.237 1.00 95.44 261 PHE A CA 1
ATOM 2021 C C . PHE A 1 261 ? -6.281 1.024 -2.420 1.00 95.44 261 PHE A C 1
ATOM 2023 O O . PHE A 1 261 ? -5.922 0.762 -1.275 1.00 95.44 261 PHE A O 1
ATO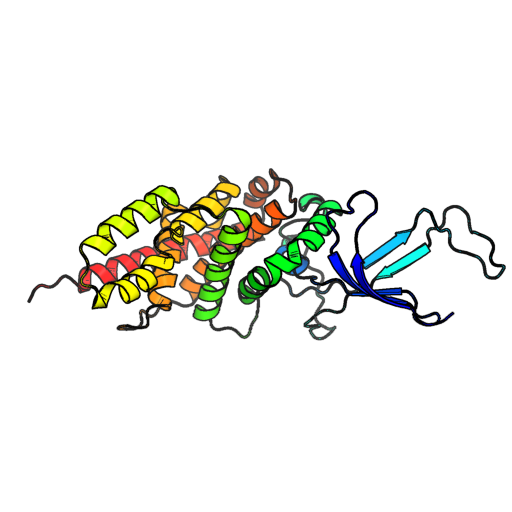M 2030 N N . ASN A 1 262 ? -7.277 0.371 -3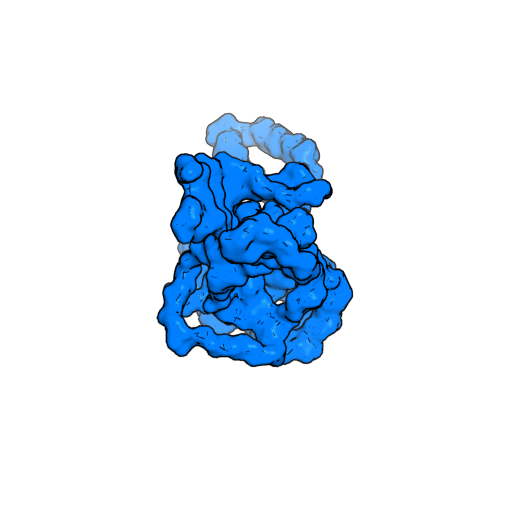.022 1.00 92.88 262 ASN A N 1
ATOM 2031 C CA . ASN A 1 262 ? -8.132 -0.590 -2.336 1.00 92.88 262 ASN A CA 1
ATOM 2032 C C . ASN A 1 262 ? -7.407 -1.883 -1.943 1.00 92.88 262 ASN A C 1
ATOM 2034 O O . ASN A 1 262 ? -7.617 -2.382 -0.839 1.00 92.88 262 ASN A O 1
ATOM 2038 N N . VAL A 1 263 ? -6.521 -2.408 -2.791 1.00 95.88 263 VAL A N 1
ATOM 2039 C CA . VAL A 1 263 ? -5.665 -3.541 -2.405 1.00 95.88 263 VAL A CA 1
ATOM 2040 C C . VAL A 1 263 ? -4.761 -3.132 -1.238 1.00 95.88 263 VAL A C 1
ATOM 2042 O O . VAL A 1 263 ? -4.737 -3.793 -0.202 1.00 95.88 263 VAL A O 1
ATOM 2045 N N . THR A 1 264 ? -4.082 -1.989 -1.356 1.00 96.62 264 THR A N 1
ATOM 2046 C CA . THR A 1 264 ? -3.129 -1.526 -0.336 1.00 96.62 264 THR A CA 1
ATOM 2047 C C . THR A 1 264 ? -3.806 -1.219 1.002 1.00 96.62 264 THR A C 1
ATOM 2049 O O . THR A 1 264 ? -3.302 -1.636 2.044 1.00 96.62 264 THR A O 1
ATOM 2052 N N . ARG A 1 265 ? -4.966 -0.542 1.003 1.00 92.06 265 ARG A N 1
ATOM 2053 C CA . ARG A 1 265 ? -5.706 -0.201 2.233 1.00 92.06 265 ARG A CA 1
ATOM 2054 C C . ARG A 1 265 ? -6.139 -1.452 2.996 1.00 92.06 265 ARG A C 1
ATOM 2056 O O . ARG A 1 265 ? -6.013 -1.493 4.214 1.00 92.06 265 ARG A O 1
ATOM 2063 N N . LEU A 1 266 ? -6.599 -2.490 2.290 1.00 92.06 266 LEU A N 1
ATOM 2064 C CA . LEU A 1 266 ? -7.022 -3.736 2.925 1.00 92.06 266 LEU A CA 1
ATOM 2065 C C . LEU A 1 266 ? -5.833 -4.511 3.492 1.00 92.06 266 LEU A C 1
ATOM 2067 O O . LEU A 1 266 ? -5.942 -5.058 4.588 1.00 92.06 266 LEU A O 1
ATOM 2071 N N . CYS A 1 267 ? -4.683 -4.503 2.812 1.00 95.00 267 CYS A N 1
ATOM 2072 C CA . CYS A 1 267 ? -3.466 -5.081 3.376 1.00 95.00 267 CYS A CA 1
ATOM 2073 C C . CYS A 1 267 ? -2.986 -4.306 4.615 1.00 95.00 267 CYS A C 1
ATOM 2075 O O . CYS A 1 267 ? -2.550 -4.926 5.581 1.00 95.00 267 CYS A O 1
ATOM 2077 N N . ILE A 1 268 ? -3.120 -2.972 4.642 1.00 92.38 268 ILE A N 1
ATOM 2078 C CA . ILE A 1 268 ? -2.858 -2.166 5.848 1.00 92.38 268 ILE A CA 1
ATOM 2079 C C . ILE A 1 268 ? -3.805 -2.575 6.982 1.00 92.38 268 ILE A C 1
ATOM 2081 O O . ILE A 1 268 ? -3.348 -2.764 8.108 1.00 92.38 268 ILE A O 1
ATOM 2085 N N . PHE A 1 269 ? -5.095 -2.773 6.699 1.00 89.19 269 PHE A N 1
ATOM 2086 C CA . PHE A 1 269 ? -6.059 -3.235 7.698 1.00 89.19 269 PHE A CA 1
ATOM 2087 C C . PHE A 1 269 ? -5.720 -4.612 8.264 1.00 89.19 269 PHE A C 1
ATOM 2089 O O . PHE A 1 269 ? -5.691 -4.773 9.484 1.00 89.19 269 PHE A O 1
ATOM 2096 N N . LEU A 1 270 ? -5.379 -5.584 7.414 1.00 91.69 270 LEU A N 1
ATOM 2097 C CA . LEU A 1 270 ? -4.891 -6.888 7.873 1.00 91.69 270 LEU A CA 1
ATOM 2098 C C . LEU A 1 270 ? -3.639 -6.733 8.738 1.00 91.69 270 LEU A C 1
ATOM 2100 O O . LEU A 1 270 ? -3.529 -7.339 9.801 1.00 91.69 270 LEU A O 1
ATOM 2104 N N . HIS A 1 271 ? -2.722 -5.861 8.323 1.00 90.88 271 HIS A N 1
ATOM 2105 C CA . HIS A 1 271 ? -1.491 -5.612 9.053 1.00 90.88 271 HIS A CA 1
ATOM 2106 C C . HIS A 1 271 ? -1.733 -5.014 10.447 1.00 90.88 271 HIS A C 1
ATOM 2108 O O . HIS A 1 271 ? -0.941 -5.270 11.354 1.00 90.88 271 HIS A O 1
ATOM 2114 N N . VAL A 1 272 ? -2.803 -4.246 10.661 1.00 82.88 272 VAL A N 1
ATOM 2115 C CA . VAL A 1 272 ? -3.106 -3.633 11.971 1.00 82.88 272 VAL A CA 1
ATOM 2116 C C . VAL A 1 272 ? -4.045 -4.486 12.828 1.00 82.88 272 VAL A C 1
ATOM 2118 O O . VAL A 1 272 ? -4.219 -4.188 14.004 1.00 82.88 272 VAL A O 1
ATOM 2121 N N . GLY A 1 273 ? -4.563 -5.598 12.302 1.00 84.44 273 GLY A N 1
ATOM 2122 C CA . GLY A 1 273 ? -5.309 -6.587 13.086 1.00 84.44 273 GLY A CA 1
ATOM 2123 C C . GLY A 1 273 ? -6.746 -6.835 12.640 1.00 84.44 273 GLY A C 1
ATOM 2124 O O . GLY A 1 273 ? -7.475 -7.496 13.377 1.00 84.44 273 GLY A O 1
ATOM 2125 N N . MET A 1 274 ? -7.145 -6.359 11.453 1.00 86.25 274 MET A N 1
ATOM 2126 C CA . MET A 1 274 ? -8.439 -6.714 10.867 1.00 86.25 274 MET A CA 1
ATOM 2127 C C . MET A 1 274 ? -8.587 -8.230 10.800 1.00 86.25 274 MET A C 1
ATOM 2129 O O . MET A 1 274 ? -7.644 -8.941 10.440 1.00 86.25 274 MET A O 1
ATOM 2133 N N . ASN A 1 275 ? -9.789 -8.718 11.105 1.00 82.31 275 ASN A N 1
ATOM 2134 C CA . ASN A 1 275 ? -10.091 -10.140 11.033 1.00 82.31 275 ASN A CA 1
ATOM 2135 C C . ASN A 1 275 ? -9.747 -10.689 9.625 1.00 82.31 275 ASN A C 1
ATOM 2137 O O . ASN A 1 275 ? -10.318 -10.205 8.642 1.00 82.31 275 ASN A O 1
ATOM 2141 N N . PRO A 1 276 ? -8.877 -11.714 9.498 1.00 81.44 276 PRO A N 1
ATOM 2142 C CA . PRO A 1 276 ? -8.467 -12.265 8.203 1.00 81.44 276 PRO A CA 1
ATOM 2143 C C . PRO A 1 276 ? -9.618 -12.794 7.339 1.00 81.44 276 PRO A C 1
ATOM 2145 O O . PRO A 1 276 ? -9.493 -12.853 6.119 1.00 81.44 276 PRO A O 1
ATOM 2148 N N . GLY A 1 277 ? -10.753 -13.162 7.945 1.00 81.19 277 GLY A N 1
ATOM 2149 C CA . GLY A 1 277 ? -11.954 -13.568 7.214 1.00 81.19 277 GLY A CA 1
ATOM 2150 C C . GLY A 1 277 ? -12.745 -12.395 6.628 1.00 81.19 277 GLY A C 1
ATOM 2151 O O . GLY A 1 277 ? -13.503 -12.581 5.675 1.00 81.19 277 GLY A O 1
ATOM 2152 N N . ARG A 1 278 ? -12.570 -11.173 7.147 1.00 81.12 278 ARG A N 1
ATOM 2153 C CA . ARG A 1 278 ? -13.375 -10.010 6.752 1.00 81.12 278 ARG A CA 1
ATOM 2154 C C . ARG A 1 278 ? -13.236 -9.624 5.278 1.00 81.12 278 ARG A C 1
ATOM 2156 O O . ARG A 1 278 ? -14.282 -9.355 4.680 1.00 81.12 278 ARG A O 1
ATOM 2163 N N . PRO A 1 279 ? -12.036 -9.622 4.658 1.00 78.88 279 PRO A N 1
ATOM 2164 C CA . PRO A 1 279 ? -11.896 -9.326 3.235 1.00 78.88 279 PRO A CA 1
ATOM 2165 C C . PRO A 1 279 ? -12.818 -10.166 2.350 1.00 78.88 279 PRO A C 1
ATOM 2167 O O . PRO A 1 279 ? -13.456 -9.627 1.456 1.00 78.88 279 PRO A O 1
ATOM 2170 N N . THR A 1 280 ? -12.989 -11.457 2.649 1.00 74.44 280 THR A N 1
ATOM 2171 C CA . THR A 1 280 ? -13.863 -12.342 1.855 1.00 74.44 280 THR A CA 1
ATOM 2172 C C . THR A 1 280 ? -15.344 -11.967 1.904 1.00 74.44 280 THR A C 1
ATOM 2174 O O . THR A 1 280 ? -16.094 -12.379 1.033 1.00 74.44 280 THR A O 1
ATOM 2177 N N . GLN A 1 281 ? -15.764 -11.168 2.888 1.00 77.62 281 GLN A N 1
ATOM 2178 C CA . GLN A 1 281 ? -17.134 -10.669 3.036 1.00 77.62 281 GLN A CA 1
ATOM 2179 C C . GLN A 1 281 ? -17.322 -9.269 2.426 1.00 77.62 281 GLN A C 1
ATOM 2181 O O . GLN A 1 281 ? -18.423 -8.715 2.458 1.00 77.62 281 GLN A O 1
ATOM 2186 N N . LEU A 1 282 ? -16.242 -8.640 1.944 1.00 76.31 282 LEU A N 1
ATOM 2187 C CA . LEU A 1 282 ? -16.293 -7.327 1.296 1.00 76.31 282 LEU A CA 1
ATOM 2188 C C . LEU A 1 282 ? -16.743 -7.409 -0.164 1.00 76.31 282 LEU A C 1
ATOM 2190 O O . LEU A 1 282 ? -17.108 -6.384 -0.733 1.00 76.31 282 LEU A O 1
ATOM 2194 N N . ASP A 1 283 ? -16.792 -8.606 -0.745 1.00 70.31 283 ASP A N 1
ATOM 2195 C CA . ASP A 1 283 ? -17.372 -8.873 -2.064 1.00 70.31 283 ASP A CA 1
ATOM 2196 C C . ASP A 1 283 ? -18.849 -8.457 -2.177 1.00 70.31 283 ASP A C 1
ATOM 2198 O O . ASP A 1 283 ? -19.343 -8.214 -3.272 1.00 70.31 283 ASP A O 1
ATOM 2202 N N . LYS A 1 284 ? -19.542 -8.327 -1.043 1.00 71.69 284 LYS A N 1
ATOM 2203 C CA . LYS A 1 284 ? -20.927 -7.846 -0.936 1.00 71.69 284 LYS A CA 1
ATOM 2204 C C . LYS A 1 284 ? -21.030 -6.366 -0.577 1.00 71.69 284 LYS A C 1
ATOM 2206 O O . LYS A 1 284 ? -22.126 -5.810 -0.592 1.00 71.69 284 LYS A O 1
ATOM 2211 N N . SER A 1 285 ? -19.917 -5.720 -0.225 1.00 70.62 285 SER A N 1
ATOM 2212 C CA . SER A 1 285 ? -19.918 -4.305 0.140 1.00 70.62 285 SER A CA 1
ATOM 2213 C C . SER A 1 285 ? -20.129 -3.446 -1.100 1.00 70.62 285 SER A C 1
ATOM 2215 O O . SER A 1 285 ? -19.412 -3.577 -2.095 1.00 70.62 285 SER A O 1
ATOM 2217 N N . TRP A 1 286 ? -21.090 -2.524 -1.033 1.00 70.38 286 TRP A N 1
ATOM 2218 C CA . TRP A 1 286 ? -21.335 -1.558 -2.103 1.00 70.38 286 TRP A CA 1
ATOM 2219 C C . TRP A 1 286 ? -20.092 -0.709 -2.403 1.00 70.38 286 TRP A C 1
ATOM 2221 O O . TRP A 1 286 ? -19.783 -0.462 -3.567 1.00 70.38 286 TRP A O 1
ATOM 2231 N N . ALA A 1 287 ? -19.328 -0.321 -1.376 1.00 66.38 287 ALA A N 1
ATOM 2232 C CA . ALA A 1 287 ? -18.114 0.482 -1.540 1.00 66.38 287 ALA A CA 1
ATOM 2233 C C . ALA A 1 287 ? -17.035 -0.233 -2.378 1.00 66.38 287 ALA A C 1
ATOM 2235 O O . ALA A 1 287 ? -16.254 0.410 -3.071 1.00 66.38 287 ALA A O 1
ATOM 2236 N N . VAL A 1 288 ? -17.005 -1.568 -2.336 1.00 71.81 288 VAL A N 1
ATOM 2237 C CA . VAL A 1 288 ? -16.055 -2.397 -3.094 1.00 71.81 288 VAL A CA 1
ATOM 2238 C C . VAL A 1 288 ? -16.599 -2.748 -4.472 1.00 71.81 288 VAL A C 1
ATOM 2240 O O . VAL A 1 288 ? -15.917 -2.559 -5.478 1.00 71.81 288 VAL A O 1
ATOM 2243 N N . THR A 1 289 ? -17.841 -3.222 -4.535 1.00 74.31 289 THR A N 1
ATOM 2244 C CA . THR A 1 289 ? -18.449 -3.694 -5.787 1.00 74.31 289 THR A CA 1
ATOM 2245 C C . THR A 1 289 ? -18.711 -2.567 -6.777 1.00 74.31 289 THR A C 1
ATOM 2247 O O . THR A 1 289 ? -18.503 -2.754 -7.974 1.00 74.31 289 THR A O 1
ATOM 2250 N N . SER A 1 290 ? -19.099 -1.381 -6.298 1.00 76.12 290 SER A N 1
ATOM 2251 C CA . SER A 1 290 ? -19.381 -0.236 -7.171 1.00 76.12 290 SER A CA 1
ATOM 2252 C C . SER A 1 290 ? -18.142 0.263 -7.916 1.00 76.12 290 SER A C 1
ATOM 2254 O O . SER A 1 290 ? -18.255 0.643 -9.079 1.00 76.12 290 SER A O 1
ATOM 2256 N N . ALA A 1 291 ? -16.962 0.228 -7.289 1.00 84.12 291 ALA A N 1
ATOM 2257 C CA . ALA A 1 291 ? -15.703 0.623 -7.917 1.00 84.12 291 ALA A CA 1
ATOM 2258 C C . ALA A 1 291 ? -15.128 -0.488 -8.809 1.00 84.12 291 ALA A C 1
ATOM 2260 O O . ALA A 1 291 ? -14.597 -0.203 -9.884 1.00 84.12 291 ALA A O 1
ATOM 2261 N N . ALA A 1 292 ? -15.263 -1.749 -8.391 1.00 87.56 292 ALA A N 1
ATOM 2262 C CA . ALA A 1 292 ? -14.651 -2.904 -9.042 1.00 87.56 292 ALA A CA 1
ATOM 2263 C C . ALA A 1 292 ? -14.931 -2.991 -10.551 1.00 87.56 292 ALA A C 1
ATOM 2265 O O . ALA A 1 292 ? -14.015 -3.210 -11.344 1.00 87.56 292 ALA A O 1
ATOM 2266 N N . ASP A 1 293 ? -16.175 -2.770 -10.978 1.00 89.88 293 ASP A N 1
ATOM 2267 C CA . ASP A 1 293 ? -16.526 -2.839 -12.400 1.00 89.88 293 ASP A CA 1
ATOM 2268 C C . ASP A 1 293 ? -15.831 -1.753 -13.232 1.00 89.88 293 ASP A C 1
ATOM 2270 O O . ASP A 1 293 ? -15.437 -2.000 -14.377 1.00 89.88 293 ASP A O 1
ATOM 2274 N N . TYR A 1 294 ? -15.643 -0.558 -12.670 1.00 93.19 294 TYR A N 1
ATOM 2275 C CA . TYR A 1 294 ? -14.895 0.504 -13.336 1.00 93.19 294 TYR A CA 1
ATOM 2276 C C . TYR A 1 294 ? -13.401 0.199 -13.384 1.00 93.19 294 TYR A C 1
ATOM 2278 O O . TYR A 1 294 ? -12.789 0.414 -14.432 1.00 93.19 294 TYR A O 1
ATOM 2286 N N . VAL A 1 295 ? -12.839 -0.366 -12.309 1.00 94.94 295 VAL A N 1
ATOM 2287 C CA . VAL A 1 295 ? -11.446 -0.839 -12.274 1.00 94.94 295 VAL A CA 1
ATOM 2288 C C . VAL A 1 295 ? -11.209 -1.867 -13.376 1.00 94.94 295 VAL A C 1
ATOM 2290 O O . VAL A 1 295 ? -10.327 -1.665 -14.208 1.00 94.94 295 VAL A O 1
ATOM 2293 N N . ARG A 1 296 ? -12.039 -2.915 -13.468 1.00 93.69 296 ARG A N 1
ATOM 2294 C CA . ARG A 1 296 ? -11.900 -3.958 -14.502 1.00 93.69 296 ARG A CA 1
ATOM 2295 C C . ARG A 1 296 ? -11.978 -3.382 -15.915 1.00 93.69 296 ARG A C 1
ATOM 2297 O O . ARG A 1 296 ? -11.143 -3.689 -16.764 1.00 93.69 296 ARG A O 1
ATOM 2304 N N . LYS A 1 297 ? -12.956 -2.507 -16.173 1.00 93.81 297 LYS A N 1
ATOM 2305 C CA . LYS A 1 297 ? -13.116 -1.851 -17.482 1.00 93.81 297 LYS A CA 1
ATOM 2306 C C . LYS A 1 297 ? -11.915 -0.969 -17.835 1.00 93.81 297 LYS A C 1
ATOM 2308 O O . LYS A 1 297 ? -11.482 -0.982 -18.984 1.00 93.81 297 LYS A O 1
ATOM 2313 N N . ALA A 1 298 ? -11.388 -0.218 -16.871 1.00 95.06 298 ALA A N 1
ATOM 2314 C CA . ALA A 1 298 ? -10.211 0.620 -17.066 1.00 95.06 298 ALA A CA 1
ATOM 2315 C C . ALA A 1 298 ? -8.955 -0.215 -17.338 1.00 95.06 298 ALA A C 1
ATOM 2317 O O . ALA A 1 298 ? -8.229 0.079 -18.283 1.00 95.06 298 ALA A O 1
ATOM 2318 N N . VAL A 1 299 ? -8.732 -1.289 -16.573 1.00 94.44 299 VAL A N 1
ATOM 2319 C CA . VAL A 1 299 ? -7.615 -2.222 -16.792 1.00 94.44 299 VAL A CA 1
ATOM 2320 C C . VAL A 1 299 ? -7.663 -2.785 -18.211 1.00 94.44 299 VAL A C 1
ATOM 2322 O O . VAL A 1 299 ? -6.661 -2.703 -18.914 1.00 94.44 299 VAL A O 1
ATOM 2325 N N . ASN A 1 300 ? -8.823 -3.259 -18.674 1.00 93.25 300 ASN A N 1
ATOM 2326 C CA . ASN A 1 300 ? -8.968 -3.791 -20.033 1.00 93.25 300 ASN A CA 1
ATOM 2327 C C . ASN A 1 300 ? -8.659 -2.737 -21.110 1.00 93.25 300 ASN A C 1
ATOM 2329 O O . ASN A 1 300 ? -7.856 -2.992 -22.003 1.00 93.25 300 ASN A O 1
ATOM 2333 N N . ARG A 1 301 ? -9.194 -1.513 -20.986 1.00 93.12 301 ARG A N 1
ATOM 2334 C CA . ARG A 1 301 ? -8.882 -0.423 -21.933 1.00 93.12 301 ARG A CA 1
ATOM 2335 C C . ARG A 1 301 ? -7.400 -0.056 -21.945 1.00 93.12 301 ARG A C 1
ATOM 2337 O O . ARG A 1 301 ? -6.835 0.219 -23.002 1.00 93.12 301 ARG A O 1
ATOM 2344 N N . LEU A 1 302 ? -6.755 -0.063 -20.778 1.00 90.19 302 LEU A N 1
ATOM 2345 C CA . LEU A 1 302 ? -5.322 0.195 -20.666 1.00 90.19 302 LEU A CA 1
ATOM 2346 C C . LEU A 1 302 ? -4.497 -0.920 -21.312 1.00 90.19 302 LEU A C 1
ATOM 2348 O O . LEU A 1 302 ? -3.481 -0.610 -21.929 1.00 90.19 302 LEU A O 1
ATOM 2352 N N . VAL A 1 303 ? -4.927 -2.184 -21.229 1.00 90.19 303 VAL A N 1
ATOM 2353 C CA . VAL A 1 303 ? -4.309 -3.297 -21.971 1.00 90.19 303 VAL A CA 1
ATOM 2354 C C . VAL A 1 303 ? -4.395 -3.051 -23.477 1.00 90.19 303 VAL A C 1
ATOM 2356 O O . VAL A 1 303 ? -3.371 -3.121 -24.160 1.00 90.19 303 VAL A O 1
ATOM 2359 N N . ASP A 1 304 ? -5.573 -2.703 -23.990 1.00 85.69 304 ASP A N 1
ATOM 2360 C CA . ASP A 1 304 ? -5.790 -2.491 -25.427 1.00 85.69 304 ASP A CA 1
ATOM 2361 C C . ASP A 1 304 ? -4.951 -1.317 -25.962 1.00 85.69 304 ASP A C 1
ATOM 2363 O O . ASP A 1 304 ? -4.273 -1.420 -26.994 1.00 85.69 304 ASP A O 1
ATOM 2367 N N . ALA A 1 305 ? -4.901 -0.211 -25.211 1.00 80.50 305 ALA A N 1
ATOM 2368 C CA . ALA A 1 305 ? -4.052 0.940 -25.522 1.00 80.50 305 ALA A CA 1
ATOM 2369 C C . ALA A 1 305 ? -2.555 0.572 -25.508 1.00 80.50 305 ALA A C 1
ATOM 2371 O O . ALA A 1 305 ? -1.762 1.019 -26.343 1.00 80.50 305 ALA A O 1
ATOM 2372 N N . GLN A 1 306 ? -2.157 -0.291 -24.573 1.00 74.75 306 GLN A N 1
ATOM 2373 C CA . GLN A 1 306 ? -0.791 -0.779 -24.420 1.00 74.75 306 GLN A CA 1
ATOM 2374 C C . GLN A 1 306 ? -0.344 -1.749 -25.523 1.00 74.75 306 GLN A C 1
ATOM 2376 O O . GLN A 1 306 ? 0.870 -1.851 -25.763 1.00 74.75 306 GLN A O 1
ATOM 2381 N N . GLN A 1 307 ? -1.279 -2.471 -26.143 1.00 74.88 307 GLN A N 1
ATOM 2382 C CA . GLN A 1 307 ? -1.037 -3.351 -27.288 1.00 74.88 307 GLN A CA 1
ATOM 2383 C C . GLN A 1 307 ? -0.977 -2.551 -28.592 1.00 74.88 307 GLN A C 1
ATOM 2385 O O . GLN A 1 307 ? -0.018 -2.703 -29.344 1.00 74.88 307 GLN A O 1
ATOM 2390 N N . SER A 1 308 ? -1.908 -1.615 -28.795 1.00 64.50 308 SER A N 1
ATOM 2391 C CA . SER A 1 308 ? -1.963 -0.753 -29.987 1.00 64.50 308 SER A CA 1
ATOM 2392 C C . SER A 1 308 ? -0.679 0.066 -30.182 1.00 64.50 308 SER A C 1
ATOM 2394 O O . SER A 1 308 ? -0.171 0.185 -31.292 1.00 64.50 308 SER A O 1
ATOM 2396 N N . SER A 1 309 ? -0.079 0.547 -29.087 1.00 59.84 309 SER A N 1
ATOM 2397 C CA . SER A 1 309 ? 1.198 1.276 -29.112 1.00 59.84 309 SER A CA 1
ATOM 2398 C C . SER A 1 309 ? 2.411 0.422 -29.520 1.00 59.84 309 SER A C 1
ATOM 2400 O O . SER A 1 309 ? 3.418 0.998 -29.921 1.00 59.84 309 SER A O 1
ATOM 2402 N N . LYS A 1 310 ? 2.362 -0.916 -29.403 1.00 57.34 310 LYS A N 1
ATOM 2403 C CA . LYS A 1 310 ? 3.465 -1.797 -29.840 1.00 57.34 310 LYS A CA 1
ATOM 2404 C C . LYS A 1 310 ? 3.433 -2.059 -31.347 1.00 57.34 310 LYS A C 1
ATOM 2406 O O . LYS A 1 310 ? 4.491 -2.254 -31.939 1.00 57.34 310 LYS A O 1
ATOM 2411 N N . THR A 1 311 ? 2.249 -2.051 -31.956 1.00 52.00 311 THR A N 1
ATOM 2412 C CA . THR A 1 311 ? 2.066 -2.348 -33.383 1.00 52.00 311 THR A CA 1
ATOM 2413 C C . THR A 1 311 ? 2.566 -1.205 -34.272 1.00 52.00 311 THR A C 1
ATOM 2415 O O . THR A 1 311 ? 3.110 -1.457 -35.338 1.00 52.00 311 THR A O 1
ATOM 2418 N N . THR A 1 312 ? 2.476 0.046 -33.810 1.00 48.50 312 THR A N 1
ATOM 2419 C CA . THR A 1 312 ? 2.938 1.233 -34.560 1.00 48.50 312 THR A CA 1
ATOM 2420 C C . THR A 1 312 ? 4.466 1.382 -34.599 1.00 48.50 312 THR A C 1
ATOM 2422 O O . THR A 1 312 ? 4.998 2.048 -35.476 1.00 48.50 312 THR A O 1
ATOM 2425 N N . THR A 1 313 ? 5.202 0.753 -33.679 1.00 49.78 313 THR A N 1
ATOM 2426 C CA . THR A 1 313 ? 6.679 0.800 -33.630 1.00 49.78 313 THR A CA 1
ATOM 2427 C C . THR A 1 313 ? 7.374 -0.293 -34.454 1.00 49.78 313 THR A C 1
ATOM 2429 O O . THR A 1 313 ? 8.591 -0.428 -34.367 1.00 49.78 313 THR A O 1
ATOM 2432 N N . ALA A 1 314 ? 6.625 -1.091 -35.222 1.00 40.00 314 ALA A N 1
ATOM 2433 C CA . ALA A 1 314 ? 7.129 -2.244 -35.972 1.00 40.00 314 ALA A CA 1
ATOM 2434 C C . ALA A 1 314 ? 6.999 -2.091 -37.503 1.00 40.00 314 ALA A C 1
ATOM 2436 O O . ALA A 1 314 ? 6.802 -3.087 -38.196 1.00 40.00 314 ALA A O 1
ATOM 2437 N N . GLU A 1 315 ? 7.119 -0.873 -38.043 1.00 31.55 315 GLU A N 1
ATOM 2438 C CA . GLU A 1 315 ? 7.406 -0.686 -39.473 1.00 31.55 315 GLU A CA 1
ATOM 2439 C C . GLU A 1 315 ? 8.929 -0.625 -39.681 1.00 31.55 315 GLU A C 1
ATOM 2441 O O . GLU A 1 315 ? 9.581 0.273 -39.138 1.00 31.55 315 GLU A O 1
ATOM 2446 N N . PRO A 1 316 ? 9.529 -1.585 -40.408 1.00 47.06 316 PRO A N 1
ATOM 2447 C CA . PRO A 1 316 ? 10.942 -1.530 -40.741 1.00 47.06 316 PRO A CA 1
ATOM 2448 C C . PRO A 1 316 ? 11.170 -0.526 -41.878 1.00 47.06 316 PRO A C 1
ATOM 2450 O O . PRO A 1 316 ? 10.508 -0.596 -42.915 1.00 47.06 316 PRO A O 1
ATOM 2453 N N . VAL A 1 317 ? 12.125 0.384 -41.666 1.00 40.53 317 VAL A N 1
ATOM 2454 C CA . VAL A 1 317 ? 12.848 1.091 -42.738 1.00 40.53 317 VAL A CA 1
ATOM 2455 C C . VAL A 1 317 ? 13.946 0.178 -43.265 1.00 40.53 317 VAL A C 1
ATOM 2457 O O . VAL A 1 317 ? 14.614 -0.462 -42.418 1.00 40.53 317 VAL A O 1
#

Sequence (317 aa):
MKALEATGKFWVPGSENAAQYGHITFDVADGVRLTLANGLIEMLATDSLGAIEALELYRPDIPLRSLSNQALPDTMKKIELRAAMWGAGPQDSQRQAEPHRVLVSFDDLGGIQAVANWLNKAPDLQVIIGSLVTMRTGSVFIENRFLNVSSAAEGFHRSTIGGTHMDTAEFKSVLRMLKKHLPRRYRQWFSTCMAHANDPFLSQRLTELAAQLGPVAEVLVGDVPTWCKVVSRCRNDLTHLDGQRKIYNGSDLHWAAEGTFNVTRLCIFLHVGMNPGRPTQLDKSWAVTSAADYVRKAVNRLVDAQQSSKTTTAEPV

Organism: NCBI:txid509200

Radius of gyration: 24.64 Å; chains: 1; bounding box: 61×39×93 Å

InterPro domains:
  IPR041229 Apea-like HEPN [PF18739] (147-275)

Foldseek 3Di:
DDKDWDWDFCDDPVPVVLTATWIWIADPVPGIETAADDPLLVCLFQVDPDDPQKDKDWAPPQADADPVRHGDPPHTDIDIYGYDDDDPDPPVPPDPRDPLRGLADCVLLVHPLLVSLCSSCCVLLVQLSVLLSLLSDDPDQLLSNLLSLLVSLLSLLCVPVNFWQDDPVVLVVVLVVVLVPDDPVCNVVSCVVCVCVRGDQSLVSQVVLLVLLPPLLCLQQNPSSLLSVLSSVSNVLSVPPPDDRDDDDSLLSSLSSRSSSVSSSVSVSVSSPRDSCSSVVSSPRCNRNVSRVSNHVSSVVSVVVVVVVVVVVPDDD

Secondary structure (DSSP, 8-state):
-PPEEEEEEE--TT-GGGPEEEEEEEETTTEEEEE-S--HHHHHHHSS------EEEEETTS--B-TT-PBPTT--EEEEE----S----GGG-PPPPGGG-SS-HHHHTHHHHHHHHHHHHHHHHHHHHHHGGGT-TTS-HHHHHHHHHHHHHHHHHHHT---SS-HHHHHHHHHHHHHHS-GGGHHHHHHHTTTTTSPPHHHHHHHHHHHHTTHHHHHHSSHHHHHHHHHHHHHHHH--SSS-----HHHHHHHHHHHHHHHHHHHHHHHT--TTGGGGGGG-HHHHHHHHHHHHHHHHHHHHHHHHHHTT----

pLDDT: mean 74.05, std 20.69, range [31.55, 98.25]